Protein AF-A0A6J1WNK6-F1 (afdb_monomer_lite)

Radius of gyration: 21.09 Å; chains: 1; bounding box: 61×39×57 Å

Foldseek 3Di:
DCVVPVDPDDDPVNVLVLLVQQQVCLVVDPVSGDPSCVVDDPVVNVLSQLVVLVVLCCPQADVDPVNLLLLLVVLLVVLVVVVVCLVVVDDDDDDDDDALSSQRSVCRVLVFQQDPPHDDNPDDDPPGSRGCVPQPNVVKDKDKDKDADDDPDPPDPQQRIKIWIDTRNHTDPSDPDSIHGPVRSCVSNVVSNPRDPVVVPDD

pLDDT: mean 91.1, std 10.47, range [50.94, 98.56]

Structure (mmCIF, N/CA/C/O backbone):
data_AF-A0A6J1WNK6-F1
#
_entry.id   AF-A0A6J1WNK6-F1
#
loop_
_atom_site.group_PDB
_atom_site.id
_atom_site.type_symbol
_atom_site.label_atom_id
_atom_site.label_alt_id
_atom_site.label_comp_id
_atom_site.label_asym_id
_atom_site.label_entity_id
_atom_site.label_seq_id
_atom_site.pdbx_PDB_ins_code
_atom_site.Cartn_x
_atom_site.Cartn_y
_atom_site.Cartn_z
_atom_site.occupancy
_atom_site.B_iso_or_equiv
_atom_site.auth_seq_id
_atom_site.auth_comp_id
_atom_site.auth_asym_id
_atom_site.auth_atom_id
_atom_site.pdbx_PDB_model_num
ATOM 1 N N . MET A 1 1 ? 15.378 2.237 -26.885 1.00 62.81 1 MET A N 1
ATOM 2 C CA . MET A 1 1 ? 16.417 3.112 -26.286 1.00 62.81 1 MET A CA 1
ATOM 3 C C . MET A 1 1 ? 17.601 3.437 -27.214 1.00 62.81 1 MET A C 1
ATOM 5 O O . MET A 1 1 ? 17.712 4.590 -27.607 1.00 62.81 1 MET A O 1
ATOM 9 N N . LYS A 1 2 ? 18.440 2.468 -27.632 1.00 59.31 2 LYS A N 1
ATOM 10 C CA . LYS A 1 2 ? 19.649 2.722 -28.463 1.00 59.31 2 LYS A CA 1
ATOM 11 C C . LYS A 1 2 ? 19.383 3.478 -29.774 1.00 59.31 2 LYS A C 1
ATOM 13 O O . LYS A 1 2 ? 20.097 4.413 -30.105 1.00 59.31 2 LYS A O 1
ATOM 18 N N . THR A 1 3 ? 18.306 3.129 -30.472 1.00 64.19 3 THR A N 1
ATOM 19 C CA . THR A 1 3 ? 17.887 3.781 -31.725 1.00 64.19 3 THR A CA 1
ATOM 20 C C . THR A 1 3 ? 17.369 5.211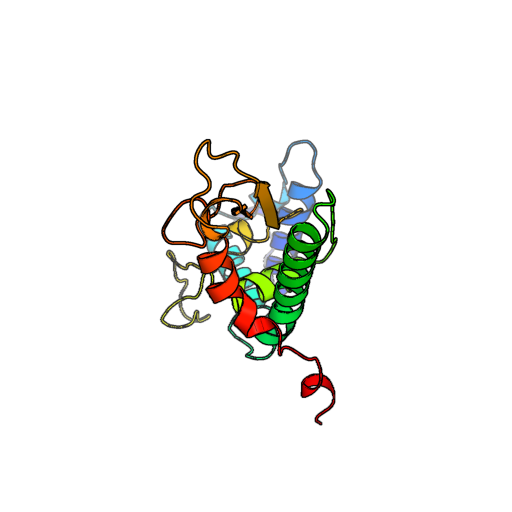 -31.551 1.00 64.19 3 THR A C 1
ATOM 22 O O . THR A 1 3 ? 17.278 5.937 -32.531 1.00 64.19 3 THR A O 1
ATOM 25 N N . ARG A 1 4 ? 17.010 5.623 -30.326 1.00 68.94 4 ARG A N 1
ATOM 26 C CA . ARG A 1 4 ? 16.447 6.954 -30.032 1.00 68.94 4 ARG A CA 1
ATOM 27 C C . ARG A 1 4 ? 17.472 7.938 -29.467 1.00 68.94 4 ARG A C 1
ATOM 29 O O . ARG A 1 4 ? 17.258 9.137 -29.579 1.00 68.94 4 ARG A O 1
ATOM 36 N N . THR A 1 5 ? 18.548 7.453 -28.846 1.00 69.38 5 THR A N 1
ATOM 37 C CA . THR A 1 5 ? 19.524 8.297 -28.133 1.00 69.38 5 THR A CA 1
ATOM 38 C C . THR A 1 5 ? 20.911 8.327 -28.768 1.00 69.38 5 THR A C 1
ATOM 40 O O . THR A 1 5 ? 21.753 9.083 -28.297 1.00 69.38 5 THR A O 1
ATOM 43 N N . ASN A 1 6 ? 21.180 7.502 -29.790 1.00 71.50 6 ASN A N 1
ATOM 44 C CA . ASN A 1 6 ? 22.521 7.278 -30.354 1.00 71.50 6 ASN A CA 1
ATOM 45 C C . ASN A 1 6 ? 23.589 6.876 -29.313 1.00 71.50 6 ASN A C 1
ATOM 47 O O . ASN A 1 6 ? 24.785 6.958 -29.582 1.00 71.50 6 ASN A O 1
ATOM 51 N N . LEU A 1 7 ? 23.175 6.406 -28.130 1.00 71.62 7 LEU A N 1
ATOM 52 C CA . LEU A 1 7 ? 24.085 5.889 -27.109 1.00 71.62 7 LEU A CA 1
ATOM 53 C C . LEU A 1 7 ? 24.482 4.454 -27.470 1.00 71.62 7 LEU A C 1
ATOM 55 O O . LEU A 1 7 ? 23.634 3.560 -27.545 1.00 71.62 7 LEU A O 1
ATOM 59 N N . THR A 1 8 ? 25.775 4.242 -27.702 1.00 70.38 8 THR A N 1
ATOM 60 C CA . THR A 1 8 ? 26.350 2.959 -28.131 1.00 70.38 8 THR A CA 1
ATOM 61 C C . THR A 1 8 ? 26.504 1.978 -26.968 1.00 70.38 8 THR A C 1
ATOM 63 O O . THR A 1 8 ? 26.229 0.784 -27.130 1.00 70.38 8 THR A O 1
ATOM 66 N N . GLU A 1 9 ? 26.809 2.488 -25.773 1.00 75.44 9 GLU A N 1
ATOM 67 C CA . GLU A 1 9 ? 26.920 1.715 -24.537 1.00 75.44 9 GLU A CA 1
ATOM 68 C C . GLU A 1 9 ? 26.014 2.285 -23.440 1.00 75.44 9 GLU A C 1
ATOM 70 O O . GLU A 1 9 ? 26.081 3.458 -23.084 1.00 75.44 9 GLU A O 1
ATOM 75 N N . LEU A 1 10 ? 25.139 1.433 -22.906 1.00 81.69 10 LEU A N 1
ATOM 76 C CA . LEU A 1 10 ? 24.254 1.739 -21.784 1.00 81.69 10 LEU A CA 1
ATOM 77 C C . LEU A 1 10 ? 24.373 0.595 -20.783 1.00 81.69 10 LEU A C 1
ATOM 79 O O . LEU A 1 10 ? 24.036 -0.545 -21.106 1.00 81.69 10 LEU A O 1
ATOM 83 N N . SER A 1 11 ? 24.841 0.900 -19.574 1.00 89.44 11 SER A N 1
ATOM 84 C CA . SER A 1 11 ? 24.819 -0.066 -18.476 1.00 89.44 11 SER A CA 1
ATOM 85 C C . SER A 1 11 ? 23.395 -0.243 -17.937 1.00 89.44 11 SER A C 1
ATOM 87 O O . SER A 1 11 ? 22.542 0.635 -18.095 1.00 89.44 11 SER A O 1
ATOM 89 N N . ILE A 1 12 ? 23.141 -1.350 -17.232 1.00 88.88 12 ILE A N 1
ATOM 90 C CA . ILE A 1 12 ? 21.859 -1.587 -16.542 1.00 88.88 12 ILE A CA 1
ATOM 91 C C . ILE A 1 12 ? 21.541 -0.435 -15.577 1.00 88.88 12 ILE A C 1
ATOM 93 O O . ILE A 1 12 ? 20.407 0.040 -15.537 1.00 88.88 12 ILE A O 1
ATOM 97 N N . ASN A 1 13 ? 22.549 0.082 -14.870 1.00 90.56 13 ASN A N 1
ATOM 98 C CA . ASN A 1 13 ? 22.382 1.222 -13.969 1.00 90.56 13 ASN A CA 1
ATOM 99 C C . ASN A 1 13 ? 21.908 2.472 -14.717 1.00 90.56 13 ASN A C 1
ATOM 101 O O . ASN A 1 13 ? 21.023 3.165 -14.231 1.00 90.56 13 ASN A O 1
ATOM 105 N N . ASN A 1 14 ? 22.421 2.739 -15.924 1.00 91.31 14 ASN A N 1
ATOM 106 C CA . ASN A 1 14 ? 21.935 3.867 -16.723 1.00 91.31 14 ASN A CA 1
ATOM 107 C C . ASN A 1 14 ? 20.468 3.690 -17.132 1.00 91.31 14 ASN A C 1
ATOM 109 O O . ASN A 1 14 ? 19.710 4.657 -17.100 1.00 91.31 14 ASN A O 1
ATOM 113 N N . ILE A 1 15 ? 20.061 2.469 -17.493 1.00 92.19 15 ILE A N 1
ATOM 114 C CA . ILE A 1 15 ? 18.670 2.161 -17.854 1.00 92.19 15 ILE A CA 1
ATOM 115 C C . ILE A 1 15 ? 17.744 2.401 -16.655 1.00 92.19 15 ILE A C 1
ATOM 117 O O . ILE A 1 15 ? 16.726 3.077 -16.801 1.00 92.19 15 ILE A O 1
ATOM 121 N N . ILE A 1 16 ? 18.121 1.914 -15.468 1.00 93.25 16 ILE A N 1
ATOM 122 C CA . ILE A 1 16 ? 17.360 2.127 -14.229 1.00 93.25 16 ILE A CA 1
ATOM 123 C C . ILE A 1 16 ? 17.287 3.619 -13.889 1.00 93.25 16 ILE A C 1
ATOM 125 O O . ILE A 1 16 ? 16.203 4.113 -13.596 1.00 93.25 16 ILE A O 1
ATOM 129 N N . SER A 1 17 ? 18.392 4.361 -13.997 1.00 94.19 17 SER A N 1
ATOM 130 C CA . SER A 1 17 ? 18.393 5.807 -13.747 1.00 94.19 17 SER A CA 1
ATOM 131 C C . SER A 1 17 ? 17.490 6.571 -14.716 1.00 94.19 17 SER A C 1
ATOM 133 O O . SER A 1 17 ? 16.799 7.497 -14.308 1.00 94.19 17 SER A O 1
ATOM 135 N N . LEU A 1 18 ? 17.447 6.183 -15.994 1.00 94.38 18 LEU A N 1
ATOM 136 C CA . LEU A 1 18 ? 16.567 6.811 -16.987 1.00 94.38 18 LEU A CA 1
ATOM 137 C C . LEU A 1 18 ? 15.092 6.458 -16.755 1.00 94.38 18 LEU A C 1
ATOM 139 O O . LEU A 1 18 ? 14.217 7.298 -16.968 1.00 94.38 18 LEU A O 1
ATOM 143 N N . TYR A 1 19 ? 14.812 5.253 -16.257 1.00 95.44 19 TYR A N 1
ATOM 144 C CA . TYR A 1 19 ? 13.478 4.873 -15.796 1.00 95.44 19 TYR A CA 1
ATOM 145 C C . TYR A 1 19 ? 13.056 5.682 -14.563 1.00 95.44 19 TYR A C 1
ATOM 147 O O . TYR A 1 19 ? 11.937 6.196 -14.504 1.00 95.44 19 TYR A O 1
ATOM 155 N N . ASP A 1 20 ? 13.974 5.876 -13.616 1.00 95.31 20 ASP A N 1
ATOM 156 C CA . ASP A 1 20 ? 13.739 6.693 -12.432 1.00 95.31 20 ASP A CA 1
ATOM 157 C C . ASP A 1 20 ? 13.515 8.173 -12.823 1.00 95.31 20 ASP A C 1
ATOM 159 O O . ASP A 1 20 ? 12.551 8.788 -12.367 1.00 95.31 20 ASP A O 1
ATOM 163 N N . LEU A 1 21 ? 14.293 8.729 -13.760 1.00 95.31 21 LEU A N 1
ATOM 164 C CA . LEU A 1 21 ? 14.044 10.062 -14.334 1.00 95.31 21 LEU A CA 1
ATOM 165 C C . LEU A 1 21 ? 12.666 10.161 -15.002 1.00 95.31 21 LEU A C 1
ATOM 167 O O . LEU A 1 21 ? 11.965 11.155 -14.818 1.00 95.31 21 LEU A O 1
ATOM 171 N N . CYS A 1 22 ? 12.246 9.130 -15.742 1.00 95.50 22 CYS A N 1
ATOM 172 C CA . CYS A 1 22 ? 10.903 9.056 -16.318 1.00 95.50 22 CYS A CA 1
ATOM 173 C C . CYS A 1 22 ? 9.819 9.196 -15.242 1.00 95.50 22 CYS A C 1
ATOM 175 O O . CYS A 1 22 ? 9.003 10.117 -15.332 1.00 95.50 22 CYS A O 1
ATOM 177 N N . ARG A 1 23 ? 9.827 8.341 -14.210 1.00 94.44 23 ARG A N 1
ATOM 178 C CA . ARG A 1 23 ? 8.777 8.335 -13.176 1.00 94.44 23 ARG A CA 1
ATOM 179 C C . ARG A 1 23 ? 8.799 9.584 -12.290 1.00 94.44 23 ARG A C 1
ATOM 181 O O . ARG A 1 23 ? 7.736 10.136 -12.023 1.00 94.44 23 ARG A O 1
ATOM 188 N N . PHE A 1 24 ? 9.977 10.058 -11.875 1.00 94.94 24 PHE A N 1
ATOM 189 C CA . PHE A 1 24 ? 10.089 11.218 -10.987 1.00 94.94 24 PHE A CA 1
ATOM 190 C C . PHE A 1 24 ? 9.705 12.506 -11.709 1.00 94.94 24 PHE A C 1
ATOM 192 O O . PHE A 1 24 ? 8.898 13.274 -11.194 1.00 94.94 24 PHE A O 1
ATOM 199 N N . TYR A 1 25 ? 10.202 12.714 -12.933 1.00 95.44 25 TYR A N 1
ATOM 200 C CA . TYR A 1 25 ? 9.818 13.889 -13.716 1.00 95.44 25 TYR A CA 1
ATOM 201 C C . TYR A 1 25 ? 8.319 13.880 -14.019 1.00 95.44 25 TYR A C 1
ATOM 203 O O . TYR A 1 25 ? 7.668 14.916 -13.939 1.00 95.44 25 TYR A O 1
ATOM 211 N N . ARG A 1 26 ? 7.749 12.707 -14.329 1.00 94.00 26 ARG A N 1
ATOM 212 C CA . ARG A 1 26 ? 6.311 12.577 -14.573 1.00 94.00 26 ARG A CA 1
ATOM 213 C C . ARG A 1 26 ? 5.484 12.945 -13.340 1.00 94.00 26 ARG A C 1
ATOM 215 O O . ARG A 1 26 ? 4.477 13.613 -13.511 1.00 94.00 26 ARG A O 1
ATOM 222 N N . GLY A 1 27 ? 5.901 12.512 -12.149 1.00 90.31 27 GLY A N 1
ATOM 223 C CA . GLY A 1 27 ? 5.209 12.822 -10.892 1.00 90.31 27 GLY A CA 1
ATOM 224 C C . GLY A 1 27 ? 5.337 14.283 -10.453 1.00 90.31 27 GLY A C 1
ATOM 225 O O . GLY A 1 27 ? 4.489 14.769 -9.718 1.00 90.31 27 GLY A O 1
ATOM 226 N N . TYR A 1 28 ? 6.378 14.981 -10.910 1.00 89.31 28 TYR A N 1
ATOM 227 C CA . TYR A 1 28 ? 6.582 16.407 -10.648 1.00 89.31 28 TYR A CA 1
ATOM 228 C C . TYR A 1 28 ? 5.925 17.322 -11.699 1.00 89.31 28 TYR A C 1
ATOM 230 O O . TYR A 1 28 ? 5.518 18.436 -11.383 1.00 89.31 28 TYR A O 1
ATOM 238 N N . SER A 1 29 ? 5.837 16.887 -12.960 1.00 92.44 29 SER A N 1
ATOM 239 C CA . SER A 1 29 ? 5.340 17.721 -14.059 1.00 92.44 29 SER A CA 1
ATOM 240 C C . SER A 1 29 ? 3.840 17.993 -13.951 1.00 92.44 29 SER A C 1
ATOM 242 O O . SER A 1 29 ? 3.044 17.059 -13.920 1.00 92.44 29 SER A O 1
ATOM 244 N N . GLU A 1 30 ? 3.442 19.262 -14.079 1.00 91.25 30 GLU A N 1
ATOM 245 C CA . GLU A 1 30 ? 2.031 19.682 -14.169 1.00 91.25 30 GLU A CA 1
ATOM 246 C C . GLU A 1 30 ? 1.259 18.961 -15.286 1.00 91.25 30 GLU A C 1
ATOM 248 O O . GLU A 1 30 ? 0.069 18.682 -15.172 1.00 91.25 30 GLU A O 1
ATOM 253 N N . SER A 1 31 ? 1.948 18.620 -16.379 1.00 92.88 31 SER A N 1
ATOM 254 C CA . SER A 1 31 ? 1.348 17.932 -17.526 1.00 92.88 31 SER A CA 1
ATOM 255 C C . SER A 1 31 ? 1.206 16.418 -17.338 1.00 92.88 31 SER A C 1
ATOM 257 O O . SER A 1 31 ? 0.666 15.745 -18.219 1.00 92.88 31 SER A O 1
ATOM 259 N N . ASN A 1 32 ? 1.734 15.856 -16.241 1.00 89.38 32 ASN A N 1
ATOM 260 C CA . ASN A 1 32 ? 1.870 14.415 -16.014 1.00 89.38 32 ASN A CA 1
ATOM 261 C C . ASN A 1 32 ? 2.582 13.676 -17.165 1.00 89.38 32 ASN A C 1
ATOM 263 O O . ASN A 1 32 ? 2.327 12.490 -17.419 1.00 89.38 32 ASN A O 1
ATOM 267 N N . ARG A 1 33 ? 3.478 14.370 -17.880 1.00 91.44 33 ARG A N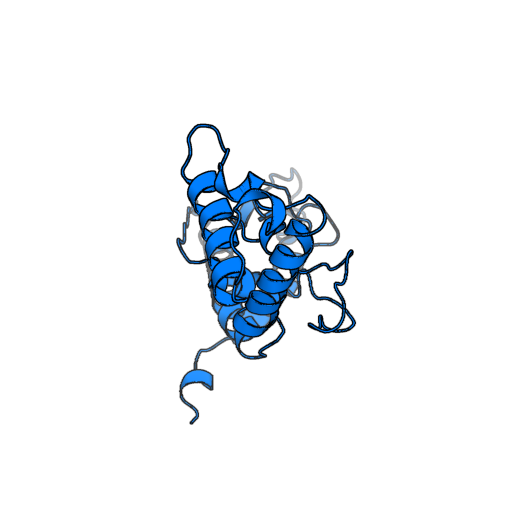 1
ATOM 268 C CA . ARG A 1 33 ? 4.301 13.831 -18.972 1.00 91.44 33 ARG A CA 1
ATOM 269 C C . ARG A 1 33 ? 5.778 13.957 -18.630 1.00 91.44 33 ARG A C 1
ATOM 271 O O . ARG A 1 33 ? 6.197 14.858 -17.913 1.00 91.44 33 ARG A O 1
ATOM 278 N N . SER A 1 34 ? 6.579 13.051 -19.180 1.00 94.00 34 SER A N 1
ATOM 279 C CA . SER A 1 34 ? 8.033 13.101 -19.060 1.00 94.00 34 SER A CA 1
ATOM 280 C C . SER A 1 34 ? 8.684 12.717 -20.388 1.00 94.00 34 SER A C 1
ATOM 282 O O . SER A 1 34 ? 8.370 11.647 -20.922 1.00 94.00 34 SER A O 1
ATOM 284 N N . PRO A 1 35 ? 9.596 13.546 -20.932 1.00 91.69 35 PRO A N 1
ATOM 285 C CA . PRO A 1 35 ? 10.311 13.224 -22.167 1.00 91.69 35 PRO A CA 1
ATOM 286 C C . PRO A 1 35 ? 11.189 11.978 -22.002 1.00 91.69 35 PRO A C 1
ATOM 288 O O . PRO A 1 35 ? 11.371 11.216 -22.947 1.00 91.69 35 PRO A O 1
ATOM 291 N N . TRP A 1 36 ? 11.659 11.706 -20.783 1.00 92.94 36 TRP A N 1
ATOM 292 C CA . TRP A 1 36 ? 12.448 10.517 -20.466 1.00 92.94 36 TRP A CA 1
ATOM 293 C C . TRP A 1 36 ? 11.645 9.224 -20.623 1.00 92.94 36 TRP A C 1
ATOM 295 O O . TRP A 1 36 ? 12.207 8.192 -20.980 1.00 92.94 36 TRP A O 1
ATOM 305 N N . CYS A 1 37 ? 10.321 9.269 -20.435 1.00 93.56 37 CYS A N 1
ATOM 306 C CA . CYS A 1 37 ? 9.472 8.102 -20.669 1.00 93.56 37 CYS A CA 1
ATOM 307 C C . CYS A 1 37 ? 9.397 7.719 -22.152 1.00 93.56 37 CYS A C 1
ATOM 309 O O . CYS A 1 37 ? 9.216 6.546 -22.463 1.00 93.56 37 CYS A O 1
ATOM 311 N N . ALA A 1 38 ? 9.613 8.667 -23.074 1.00 91.69 38 ALA A N 1
ATOM 312 C CA . ALA A 1 38 ? 9.657 8.385 -24.508 1.00 91.69 38 ALA A CA 1
ATOM 313 C C . ALA A 1 38 ? 10.882 7.547 -24.920 1.00 91.69 38 ALA A C 1
ATOM 315 O O . ALA A 1 38 ? 10.984 7.128 -26.070 1.00 91.69 38 ALA A O 1
ATOM 316 N N . LEU A 1 39 ? 11.823 7.269 -24.015 1.00 91.62 39 LEU A N 1
ATOM 317 C CA . LEU A 1 39 ? 12.951 6.376 -24.290 1.00 91.62 39 LEU A CA 1
ATOM 318 C C . LEU A 1 39 ? 12.573 4.890 -24.240 1.00 91.62 39 LEU A C 1
ATOM 320 O O . LEU A 1 39 ? 13.296 4.071 -24.822 1.00 91.62 39 LEU A O 1
ATOM 324 N N . PHE A 1 40 ? 11.445 4.576 -23.597 1.00 92.69 40 PHE A N 1
ATOM 325 C CA . PHE A 1 40 ? 10.948 3.227 -23.359 1.00 92.69 40 PHE A CA 1
ATOM 326 C C . PHE A 1 40 ? 9.721 2.921 -24.222 1.00 92.69 40 PHE A C 1
ATOM 328 O O . PHE A 1 40 ? 8.923 3.795 -24.564 1.00 92.69 40 PHE A O 1
ATOM 335 N N . THR A 1 41 ? 9.581 1.656 -24.587 1.00 93.25 41 THR A N 1
ATOM 336 C CA . THR A 1 41 ? 8.399 1.091 -25.238 1.00 93.25 41 THR A CA 1
ATOM 337 C C . THR A 1 41 ? 7.378 0.616 -24.203 1.00 93.25 41 THR A C 1
ATOM 339 O O . THR A 1 41 ? 7.693 0.423 -23.026 1.00 93.25 41 THR A O 1
ATOM 342 N N . ASN A 1 42 ? 6.149 0.366 -24.658 1.00 91.88 42 ASN A N 1
ATOM 343 C CA . ASN A 1 42 ? 5.088 -0.189 -23.814 1.00 91.88 42 ASN A CA 1
ATOM 344 C C . ASN A 1 42 ? 5.405 -1.602 -23.293 1.00 91.88 42 ASN A C 1
ATOM 346 O O . ASN A 1 42 ? 4.810 -2.016 -22.303 1.00 91.88 42 ASN A O 1
ATOM 350 N N . ASP A 1 43 ? 6.345 -2.319 -23.916 1.00 92.31 43 ASP A N 1
ATOM 351 C CA . ASP A 1 43 ? 6.783 -3.645 -23.469 1.00 92.31 43 ASP A CA 1
ATOM 352 C C . ASP A 1 43 ? 7.958 -3.581 -22.480 1.00 92.31 43 ASP A C 1
ATOM 354 O O . ASP A 1 43 ? 8.066 -4.432 -21.594 1.00 92.31 43 ASP A O 1
ATOM 358 N N . GLU A 1 44 ? 8.809 -2.553 -22.578 1.00 92.69 44 GLU A N 1
ATOM 359 C CA . GLU A 1 44 ? 9.933 -2.325 -21.660 1.00 92.69 44 GLU A CA 1
ATOM 360 C C . GLU A 1 44 ? 9.465 -1.800 -20.293 1.00 92.69 44 GLU A C 1
ATOM 362 O O . GLU A 1 44 ? 9.982 -2.226 -19.259 1.00 92.69 44 GLU A O 1
ATOM 367 N N . LEU A 1 45 ? 8.464 -0.912 -20.257 1.00 94.00 45 LEU A N 1
ATOM 368 C CA . LEU A 1 45 ? 7.989 -0.311 -19.002 1.00 94.00 45 LEU A CA 1
ATOM 369 C C . LEU A 1 45 ? 7.482 -1.353 -17.982 1.00 94.00 45 LEU A C 1
ATOM 371 O O . LEU A 1 45 ? 7.932 -1.306 -16.838 1.00 94.00 45 LEU A O 1
ATOM 375 N N . PRO A 1 46 ? 6.640 -2.341 -18.344 1.00 95.06 46 PRO A N 1
ATOM 376 C CA . PRO A 1 46 ? 6.206 -3.372 -17.402 1.00 95.06 46 PRO A CA 1
ATOM 377 C C . PRO A 1 46 ? 7.327 -4.311 -16.930 1.00 95.06 46 PRO A C 1
ATOM 379 O O . PRO A 1 46 ? 7.182 -4.967 -15.901 1.00 95.06 46 PRO A O 1
ATOM 382 N N . LEU A 1 47 ? 8.435 -4.431 -17.675 1.00 94.44 47 LEU A N 1
ATOM 383 C CA . LEU A 1 47 ? 9.612 -5.180 -17.216 1.00 94.44 47 LEU A CA 1
ATOM 384 C C . LEU A 1 47 ? 10.352 -4.406 -16.119 1.00 94.44 47 LEU A C 1
ATOM 386 O O . LEU A 1 47 ? 10.737 -4.986 -15.106 1.00 94.44 47 LEU A O 1
ATOM 390 N N . LEU A 1 48 ? 10.504 -3.093 -16.299 1.00 95.56 48 LEU A N 1
ATOM 391 C CA . LEU A 1 48 ? 11.116 -2.201 -15.312 1.00 95.56 48 LEU A CA 1
ATOM 392 C C . LEU A 1 48 ? 10.241 -2.063 -14.058 1.00 95.56 48 LEU A C 1
ATOM 394 O O . LEU A 1 48 ? 10.758 -2.097 -12.943 1.00 95.56 48 LEU A O 1
ATOM 398 N N . GLU A 1 49 ? 8.919 -1.994 -14.232 1.00 96.50 49 GLU A N 1
ATOM 399 C CA . GLU A 1 49 ? 7.939 -2.102 -13.147 1.00 96.50 49 GLU A CA 1
ATOM 400 C C . GLU A 1 49 ? 8.133 -3.410 -12.372 1.00 96.50 49 GLU A C 1
ATOM 402 O O . GLU A 1 49 ? 8.333 -3.371 -11.162 1.00 96.50 49 GLU A O 1
ATOM 407 N N . TYR A 1 50 ? 8.174 -4.557 -13.063 1.00 97.62 50 TYR A N 1
ATOM 408 C CA . TYR A 1 50 ? 8.374 -5.853 -12.413 1.00 97.62 50 TYR A CA 1
ATOM 409 C C . TYR A 1 50 ? 9.692 -5.923 -11.633 1.00 97.62 50 TYR A C 1
ATOM 411 O O . TYR A 1 50 ? 9.737 -6.467 -10.532 1.00 97.62 50 TYR A O 1
ATOM 419 N N . SER A 1 51 ? 10.764 -5.328 -12.162 1.00 96.06 51 SER A N 1
ATOM 420 C CA . SER A 1 51 ? 12.036 -5.238 -11.445 1.00 96.06 51 SER A CA 1
ATOM 421 C C . SER A 1 51 ? 11.915 -4.449 -10.137 1.00 96.06 51 SER A C 1
ATOM 423 O O . SER A 1 51 ? 12.532 -4.842 -9.145 1.00 96.06 51 SER A O 1
ATOM 425 N N . LYS A 1 52 ? 11.147 -3.351 -10.110 1.00 96.38 52 LYS A N 1
ATOM 426 C CA . LYS A 1 52 ? 10.893 -2.589 -8.876 1.00 96.38 52 LYS A CA 1
ATOM 427 C C . LYS A 1 52 ? 9.950 -3.346 -7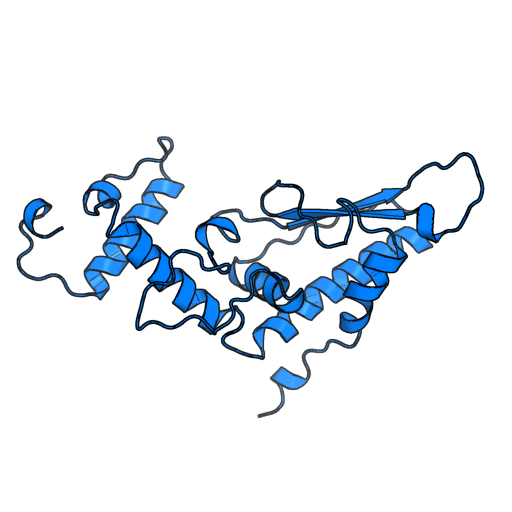.938 1.00 96.38 52 LYS A C 1
ATOM 429 O O . LYS A 1 52 ? 10.206 -3.370 -6.740 1.00 96.38 52 LYS A O 1
ATOM 434 N N . ASP A 1 53 ? 8.942 -4.041 -8.460 1.00 97.81 53 ASP A N 1
ATOM 435 C CA . ASP A 1 53 ? 8.067 -4.889 -7.644 1.00 97.81 53 ASP A CA 1
ATOM 436 C C . ASP A 1 53 ? 8.851 -5.966 -6.907 1.00 97.81 53 ASP A C 1
ATOM 438 O O . ASP A 1 53 ? 8.649 -6.147 -5.712 1.00 97.81 53 ASP A O 1
ATOM 442 N N . LEU A 1 54 ? 9.785 -6.641 -7.584 1.00 97.94 54 LEU A N 1
ATOM 443 C CA . LEU A 1 54 ? 10.665 -7.619 -6.946 1.00 97.94 54 LEU A CA 1
ATOM 444 C C . LEU A 1 54 ? 11.531 -6.972 -5.865 1.00 97.94 54 LEU A C 1
ATOM 446 O O . LEU A 1 54 ? 11.630 -7.510 -4.764 1.00 97.94 54 LEU A O 1
ATOM 450 N N . GLN A 1 55 ? 12.128 -5.809 -6.145 1.00 97.19 55 GLN A N 1
ATOM 451 C CA . GLN A 1 55 ? 12.917 -5.080 -5.151 1.00 97.19 55 GLN A CA 1
ATOM 452 C C . GLN A 1 55 ? 12.098 -4.816 -3.878 1.00 97.19 55 GLN A C 1
ATOM 454 O O . GLN A 1 55 ? 12.570 -5.108 -2.782 1.00 97.19 55 GLN A O 1
ATOM 459 N N . HIS A 1 56 ? 10.871 -4.314 -4.015 1.00 98.12 56 HIS A N 1
ATOM 460 C CA . HIS A 1 56 ? 9.987 -4.019 -2.886 1.00 98.12 56 HIS A CA 1
ATOM 461 C C . HIS A 1 56 ? 9.450 -5.285 -2.209 1.00 98.12 56 HIS A C 1
ATOM 463 O O . HIS A 1 56 ? 9.455 -5.374 -0.985 1.00 98.12 56 HIS A O 1
ATOM 469 N N . TYR A 1 57 ? 9.080 -6.310 -2.979 1.00 98.12 57 TYR A N 1
ATOM 470 C CA . TYR A 1 57 ? 8.628 -7.600 -2.458 1.00 98.12 57 TYR A CA 1
A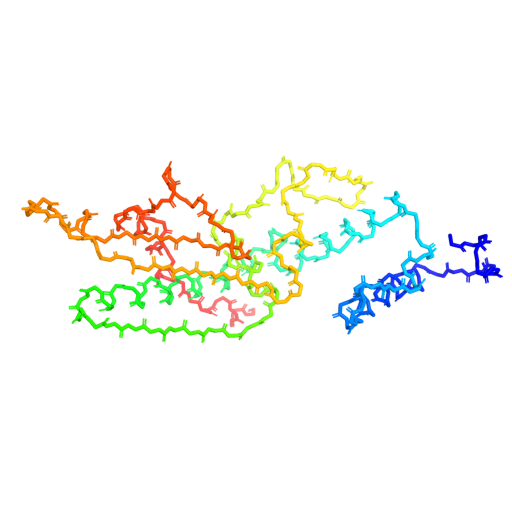TOM 471 C C . TYR A 1 57 ? 9.672 -8.218 -1.525 1.00 98.12 57 TYR A C 1
ATOM 473 O O . TYR A 1 57 ? 9.339 -8.684 -0.435 1.00 98.12 57 TYR A O 1
ATOM 481 N N . TYR A 1 58 ? 10.944 -8.199 -1.933 1.00 98.00 58 TYR A N 1
ATOM 482 C CA . TYR A 1 58 ? 12.028 -8.774 -1.142 1.00 98.00 58 TYR A CA 1
ATOM 483 C C . TYR A 1 58 ? 12.528 -7.869 -0.019 1.00 98.00 58 TYR A C 1
ATOM 485 O O . TYR A 1 58 ? 12.956 -8.379 1.015 1.00 98.00 58 TYR A O 1
ATOM 493 N N . ARG A 1 59 ? 12.462 -6.548 -0.198 1.00 97.44 59 ARG A N 1
ATOM 494 C CA . ARG A 1 59 ? 12.941 -5.588 0.800 1.00 97.44 59 ARG A CA 1
ATOM 495 C C . ARG A 1 59 ? 11.909 -5.294 1.886 1.00 97.44 59 ARG A C 1
ATOM 497 O O . ARG A 1 59 ? 12.261 -5.346 3.056 1.00 97.44 59 ARG A O 1
ATOM 504 N N . ASN A 1 60 ? 10.663 -5.025 1.507 1.00 97.69 60 ASN A N 1
ATOM 505 C CA . ASN A 1 60 ? 9.614 -4.487 2.383 1.00 97.69 60 ASN A CA 1
ATOM 506 C C . ASN A 1 60 ? 8.389 -5.410 2.500 1.00 97.69 60 ASN A C 1
ATOM 508 O O . ASN A 1 60 ? 7.558 -5.214 3.381 1.00 97.69 60 ASN A O 1
ATOM 512 N N . GLY A 1 61 ? 8.264 -6.396 1.609 1.00 97.56 61 GLY A N 1
ATOM 513 C CA . GLY A 1 61 ? 7.145 -7.331 1.572 1.00 97.56 61 GLY A CA 1
ATOM 514 C C . GLY A 1 61 ? 7.493 -8.731 2.080 1.00 97.56 61 GLY A C 1
ATOM 515 O O . GLY A 1 61 ? 8.331 -8.926 2.963 1.00 97.56 61 GLY A O 1
ATOM 516 N N . TYR A 1 62 ? 6.873 -9.732 1.459 1.00 97.75 62 TYR A N 1
ATOM 517 C CA . TYR A 1 62 ? 6.949 -11.148 1.836 1.00 97.75 62 TYR A CA 1
ATOM 518 C C . TYR A 1 62 ? 8.303 -11.840 1.642 1.00 97.75 62 TYR A C 1
ATOM 520 O O . TYR A 1 62 ? 8.449 -13.002 2.030 1.00 97.75 62 TYR A O 1
ATOM 528 N N . GLY A 1 63 ? 9.293 -11.200 1.018 1.00 96.56 63 GLY A N 1
ATOM 529 C CA . GLY A 1 63 ? 10.613 -11.812 0.871 1.00 96.56 63 GLY A CA 1
ATOM 530 C C . GLY A 1 63 ? 11.452 -11.802 2.149 1.00 96.56 63 GLY A C 1
ATOM 531 O O . GLY A 1 63 ? 12.415 -12.561 2.220 1.00 96.56 63 GLY A O 1
ATOM 532 N N . ASN A 1 64 ? 11.062 -11.031 3.171 1.00 94.94 64 ASN A N 1
ATOM 533 C CA . ASN A 1 64 ? 11.661 -11.093 4.502 1.00 94.94 64 ASN A CA 1
ATOM 534 C C . ASN A 1 64 ? 10.573 -11.221 5.581 1.00 94.94 64 ASN A C 1
ATOM 536 O O . ASN A 1 64 ? 9.653 -10.412 5.659 1.00 94.94 64 ASN A O 1
ATOM 540 N N . ALA A 1 65 ? 10.698 -12.235 6.442 1.00 94.38 65 ALA A N 1
ATOM 541 C CA . ALA A 1 65 ? 9.734 -12.526 7.502 1.00 94.38 65 ALA A CA 1
ATOM 542 C C . ALA A 1 65 ? 9.672 -11.452 8.606 1.00 94.38 65 ALA A C 1
ATOM 544 O O . ALA A 1 65 ? 8.738 -11.462 9.405 1.00 94.38 65 ALA A O 1
ATOM 545 N N . ILE A 1 66 ? 10.640 -10.529 8.663 1.00 95.44 66 ILE A N 1
ATOM 546 C CA . ILE A 1 66 ? 10.607 -9.391 9.591 1.00 95.44 66 ILE A CA 1
ATOM 547 C C . ILE A 1 66 ? 9.561 -8.341 9.193 1.00 95.44 66 ILE A C 1
ATOM 549 O O . ILE A 1 66 ? 8.999 -7.675 10.056 1.00 95.44 66 ILE A O 1
ATOM 553 N N . ASN A 1 67 ? 9.269 -8.216 7.897 1.00 96.75 67 ASN A N 1
ATOM 554 C CA . ASN A 1 67 ? 8.445 -7.136 7.366 1.00 96.75 67 ASN A CA 1
ATOM 555 C C . ASN A 1 67 ? 6.987 -7.198 7.844 1.00 96.75 67 ASN A C 1
ATOM 557 O O . ASN A 1 67 ? 6.505 -6.178 8.337 1.00 96.75 67 ASN A O 1
ATOM 561 N N . PRO A 1 68 ? 6.292 -8.357 7.798 1.00 96.44 68 PRO A N 1
ATOM 562 C CA . PRO A 1 68 ? 4.979 -8.478 8.421 1.00 96.44 68 PRO A CA 1
ATOM 563 C C . PRO A 1 68 ? 5.000 -8.061 9.895 1.00 96.44 68 PRO A C 1
ATOM 565 O O . PRO A 1 68 ? 4.203 -7.217 10.277 1.00 96.44 68 PRO A O 1
ATOM 568 N N . LYS A 1 69 ? 5.972 -8.533 10.691 1.00 96.12 69 LYS A N 1
ATOM 569 C CA . LYS A 1 69 ? 6.063 -8.216 12.131 1.00 96.12 69 LYS A CA 1
ATOM 570 C C . LYS A 1 69 ? 6.142 -6.714 12.415 1.00 96.12 69 LYS A C 1
ATOM 572 O O . LYS A 1 69 ? 5.562 -6.233 13.382 1.00 96.12 69 LYS A O 1
ATOM 577 N N . LEU A 1 70 ? 6.848 -5.961 11.569 1.00 96.50 70 LEU A N 1
ATOM 578 C CA . LEU A 1 70 ? 6.907 -4.501 11.673 1.00 96.50 70 LEU A CA 1
ATOM 579 C C . LEU A 1 70 ? 5.555 -3.850 11.336 1.00 96.50 70 LEU A C 1
ATOM 581 O O . LEU A 1 70 ? 5.141 -2.911 12.013 1.00 96.50 70 LEU A O 1
ATOM 585 N N . GLY A 1 71 ? 4.841 -4.369 10.332 1.00 97.44 71 GLY A N 1
ATOM 586 C CA . GLY A 1 71 ? 3.500 -3.905 9.962 1.00 97.44 71 GLY A CA 1
ATOM 587 C C . GLY A 1 71 ? 2.428 -4.186 11.022 1.00 97.44 71 GLY A C 1
ATOM 588 O O . GLY A 1 71 ? 1.509 -3.383 11.191 1.00 97.44 71 GLY A O 1
ATOM 589 N N . GLU A 1 72 ? 2.559 -5.276 11.784 1.00 97.69 72 GLU A N 1
ATOM 590 C CA . GLU A 1 72 ? 1.617 -5.648 12.852 1.00 97.69 72 GLU A CA 1
ATOM 591 C C . GLU A 1 72 ? 1.490 -4.563 13.934 1.00 97.69 72 GLU A C 1
ATOM 593 O O . GLU A 1 72 ? 0.415 -4.384 14.503 1.00 97.69 72 GLU A O 1
ATOM 598 N N . LEU A 1 73 ? 2.546 -3.780 14.186 1.00 97.00 73 LEU A N 1
ATOM 599 C CA . LEU A 1 73 ? 2.527 -2.689 15.169 1.00 97.00 73 LEU A CA 1
ATOM 600 C C . LEU A 1 73 ? 1.557 -1.566 14.784 1.00 97.00 73 LEU A C 1
ATOM 602 O O . LEU A 1 73 ? 0.876 -1.018 15.649 1.00 97.00 73 LEU A O 1
ATOM 606 N N . VAL A 1 74 ? 1.447 -1.256 13.490 1.00 97.31 74 VAL A N 1
ATOM 607 C CA . VAL A 1 74 ? 0.482 -0.267 12.984 1.00 97.31 74 VAL A CA 1
ATOM 608 C C . VAL A 1 74 ? -0.944 -0.800 13.129 1.00 97.31 74 VAL A C 1
ATOM 610 O O . VAL A 1 74 ? -1.854 -0.071 13.511 1.00 97.31 74 VAL A O 1
ATOM 613 N N . LEU A 1 75 ? -1.147 -2.095 12.872 1.00 98.00 75 LEU A N 1
ATOM 614 C CA . LEU A 1 75 ? -2.455 -2.743 13.005 1.00 98.00 75 LEU A CA 1
ATOM 615 C C . LEU A 1 75 ? -2.894 -2.873 14.469 1.00 98.00 75 LEU A C 1
ATOM 617 O O . LEU A 1 75 ? -4.081 -2.738 14.772 1.00 98.00 75 LEU A O 1
ATOM 621 N N . LYS A 1 76 ? -1.938 -3.090 15.378 1.00 97.94 76 LYS A N 1
ATOM 622 C CA . LYS A 1 76 ? -2.142 -3.042 16.827 1.00 97.94 76 LYS A CA 1
ATOM 623 C C . LYS A 1 76 ? -2.647 -1.670 17.263 1.00 97.94 76 LYS A C 1
ATOM 625 O O . LYS A 1 76 ? -3.664 -1.604 17.952 1.00 97.94 76 LYS A O 1
ATOM 630 N N . ASP A 1 77 ? -1.981 -0.601 16.834 1.00 97.44 77 ASP A N 1
ATOM 631 C CA . ASP A 1 77 ? -2.393 0.768 17.149 1.00 97.44 77 ASP A CA 1
ATOM 632 C C . ASP A 1 77 ? -3.780 1.104 16.575 1.00 97.44 77 ASP A C 1
ATOM 634 O O . ASP A 1 77 ? -4.641 1.612 17.297 1.00 97.44 77 ASP A O 1
ATOM 638 N N . LEU A 1 78 ? -4.047 0.727 15.318 1.00 97.56 78 LEU A N 1
ATOM 639 C CA . LEU A 1 78 ? -5.360 0.888 14.685 1.00 97.56 78 LEU A CA 1
ATOM 640 C C . LEU A 1 78 ? -6.472 0.226 15.512 1.00 97.56 78 LEU A C 1
ATOM 642 O O . LEU A 1 78 ? -7.508 0.841 15.778 1.00 97.56 78 LEU A O 1
ATOM 646 N N . TYR A 1 79 ? -6.255 -1.020 15.941 1.00 97.50 79 TYR A N 1
ATOM 647 C CA . TYR A 1 79 ? -7.207 -1.727 16.792 1.00 97.50 79 TYR A CA 1
ATOM 648 C C . TYR A 1 79 ? -7.424 -0.995 18.120 1.00 97.50 79 TYR A C 1
ATOM 650 O O . TYR A 1 79 ? -8.567 -0.774 18.524 1.00 97.50 79 TYR A O 1
ATOM 658 N N . GLN A 1 80 ? -6.340 -0.624 18.808 1.00 96.81 80 GLN A N 1
ATOM 659 C CA . GLN A 1 80 ? -6.408 0.016 20.123 1.00 96.81 80 GLN A CA 1
ATOM 660 C C . GLN A 1 80 ? -7.118 1.369 20.048 1.00 96.81 80 GLN A C 1
ATOM 662 O O . GLN A 1 80 ? -7.983 1.646 20.879 1.00 96.81 80 GLN A O 1
ATOM 667 N N . SER A 1 81 ? -6.825 2.154 19.012 1.00 96.56 81 SER A N 1
ATOM 668 C CA . SER A 1 81 ? -7.468 3.435 18.725 1.00 96.56 81 SER A CA 1
ATOM 669 C C . SER A 1 81 ? -8.979 3.288 18.559 1.00 96.56 81 SER A C 1
ATOM 671 O O . SER A 1 81 ? -9.745 3.975 19.235 1.00 96.56 81 SER A O 1
ATOM 673 N N . PHE A 1 82 ? -9.435 2.348 17.726 1.00 96.25 82 PHE A N 1
ATOM 674 C CA . PHE A 1 82 ? -10.869 2.115 17.533 1.00 96.25 82 PHE A CA 1
ATOM 675 C C . PHE A 1 82 ? -11.550 1.545 18.772 1.00 96.25 82 PHE A C 1
ATOM 677 O O . PHE A 1 82 ? -12.648 1.981 19.118 1.00 96.25 82 PHE A O 1
ATOM 684 N N . ASN A 1 83 ? -10.908 0.605 19.464 1.00 95.00 83 ASN A N 1
ATOM 685 C CA . ASN A 1 83 ? -11.443 0.051 20.701 1.00 95.00 83 ASN A CA 1
ATOM 686 C C . ASN A 1 83 ? -11.605 1.144 21.772 1.00 95.00 83 ASN A C 1
ATOM 688 O O . ASN A 1 83 ? -12.633 1.190 22.443 1.00 95.00 83 ASN A O 1
ATOM 692 N N . ASN A 1 84 ? -10.644 2.065 21.885 1.00 95.12 84 ASN A N 1
ATOM 693 C CA . ASN A 1 84 ? -10.744 3.214 22.781 1.00 95.12 84 ASN A CA 1
ATOM 694 C C . ASN A 1 84 ? -11.914 4.138 22.396 1.00 95.12 84 ASN A C 1
ATOM 696 O O . ASN A 1 84 ? -12.745 4.443 23.245 1.00 95.12 84 ASN A O 1
ATOM 700 N N . THR A 1 85 ? -12.057 4.499 21.115 1.00 94.12 85 THR A N 1
ATOM 701 C CA . THR A 1 85 ? -13.202 5.288 20.613 1.00 94.12 85 THR A CA 1
ATOM 702 C C . THR A 1 85 ? -14.546 4.619 20.924 1.00 94.12 85 THR A C 1
ATOM 704 O O . THR A 1 85 ? -15.509 5.298 21.271 1.00 94.12 85 THR A O 1
ATOM 707 N N . ILE A 1 86 ? -14.642 3.289 20.842 1.00 92.56 86 ILE A N 1
ATOM 708 C CA . ILE A 1 86 ? -15.867 2.561 21.208 1.00 92.56 86 ILE A CA 1
ATOM 709 C C . ILE A 1 86 ? -16.147 2.651 22.711 1.00 92.56 86 ILE A C 1
ATOM 711 O O . ILE A 1 86 ? -17.305 2.822 23.095 1.00 92.56 86 ILE A O 1
ATOM 715 N N . GLN A 1 87 ? -15.113 2.544 23.549 1.00 92.31 87 GLN A N 1
ATOM 716 C CA . GLN A 1 87 ? -15.239 2.579 25.007 1.00 92.31 87 GLN A CA 1
ATOM 717 C C . GLN A 1 87 ? -15.582 3.976 25.538 1.00 92.31 87 GLN A C 1
ATOM 719 O O . GLN A 1 87 ? -16.443 4.090 26.407 1.00 92.31 87 GLN A O 1
ATOM 724 N N . THR A 1 88 ? -14.952 5.031 25.012 1.00 93.19 88 THR A N 1
ATOM 725 C CA . THR A 1 88 ? -15.200 6.412 25.463 1.00 93.19 88 THR A CA 1
ATOM 726 C C . THR A 1 88 ? -16.353 7.086 24.721 1.00 93.19 88 THR A C 1
ATOM 728 O O . THR A 1 88 ? -16.941 8.036 25.228 1.00 93.19 88 THR A O 1
ATOM 731 N N . ASN A 1 89 ? -16.722 6.573 23.539 1.00 86.94 89 ASN A N 1
ATOM 732 C CA . ASN A 1 89 ? -17.699 7.167 22.621 1.00 86.94 89 ASN A CA 1
ATOM 733 C C . ASN A 1 89 ? -17.300 8.584 22.138 1.00 86.94 89 ASN A C 1
ATOM 735 O O . ASN A 1 89 ? -18.149 9.345 21.664 1.00 86.94 89 ASN A O 1
ATOM 739 N N . ASP A 1 90 ? -16.003 8.906 22.187 1.00 90.19 90 ASP A N 1
ATOM 740 C CA . ASP A 1 90 ? -15.441 10.148 21.657 1.00 90.19 90 ASP A CA 1
ATOM 741 C C . ASP A 1 90 ? -15.131 10.032 20.168 1.00 90.19 90 ASP A C 1
ATOM 743 O O . ASP A 1 90 ? -14.630 9.015 19.689 1.00 90.19 90 ASP A O 1
ATOM 747 N N . ARG A 1 91 ? -15.383 11.106 19.416 1.00 84.31 91 ARG A N 1
ATOM 748 C CA . ARG A 1 91 ? -14.952 11.188 18.016 1.00 84.31 91 ARG A CA 1
ATOM 749 C C . ARG A 1 91 ? -13.467 11.525 17.965 1.00 84.31 91 ARG A C 1
ATOM 751 O O . ARG A 1 91 ? -13.044 12.517 18.551 1.00 84.31 91 ARG A O 1
ATOM 758 N N . SER A 1 92 ? -12.706 10.742 17.213 1.00 89.50 92 SER A N 1
ATOM 759 C CA . SER A 1 92 ? -11.276 10.946 16.998 1.00 89.50 92 SER A CA 1
ATOM 760 C C . SER A 1 92 ? -10.947 10.979 15.506 1.00 89.50 92 SER A C 1
ATOM 762 O O . SER A 1 92 ? -11.651 10.403 14.675 1.00 89.50 92 SER A O 1
ATOM 764 N N . PHE A 1 93 ? -9.866 11.678 15.171 1.00 94.75 93 PHE A N 1
ATOM 765 C CA . PHE A 1 93 ? -9.221 11.632 13.865 1.00 94.75 93 PHE A CA 1
ATOM 766 C C . PHE A 1 93 ? -7.725 11.451 14.102 1.00 94.75 93 PHE A C 1
ATOM 768 O O . PHE A 1 93 ? -7.125 12.217 14.856 1.00 94.75 93 PHE A O 1
ATOM 775 N N . ILE A 1 94 ? -7.145 10.424 13.487 1.00 96.31 94 ILE A N 1
ATOM 776 C CA . ILE A 1 94 ? -5.731 10.082 13.621 1.00 96.31 94 ILE A CA 1
ATOM 777 C C . ILE A 1 94 ? -5.152 9.996 12.214 1.00 96.31 94 ILE A C 1
ATOM 779 O O . ILE A 1 94 ? -5.707 9.312 11.355 1.00 96.31 94 ILE A O 1
ATOM 783 N N . ALA A 1 95 ? -4.048 10.701 11.987 1.00 96.69 95 ALA A N 1
ATOM 784 C CA . ALA A 1 95 ? -3.340 10.703 10.718 1.00 96.69 95 ALA A CA 1
ATOM 785 C C . ALA A 1 95 ? -1.864 10.381 10.946 1.00 96.69 95 ALA A C 1
ATOM 787 O O . ALA A 1 95 ? -1.195 11.024 11.755 1.00 96.69 95 ALA A O 1
ATOM 788 N N . TYR A 1 96 ? -1.368 9.406 10.190 1.00 96.44 96 TYR A N 1
ATOM 789 C CA . TYR A 1 96 ? 0.031 9.008 10.171 1.00 96.44 96 TYR A CA 1
ATOM 790 C C . TYR A 1 96 ? 0.623 9.302 8.798 1.00 96.44 96 TYR A C 1
ATOM 792 O O . TYR A 1 96 ? -0.004 9.036 7.774 1.00 96.44 96 TYR A O 1
ATOM 800 N N . PHE A 1 97 ? 1.850 9.811 8.783 1.00 97.12 97 PHE A N 1
ATOM 801 C CA . PHE A 1 97 ? 2.618 10.030 7.563 1.00 97.12 97 PHE A CA 1
ATOM 802 C C . PHE A 1 97 ? 3.853 9.143 7.611 1.00 97.12 97 PHE A C 1
ATOM 804 O O . PHE A 1 97 ? 4.583 9.131 8.602 1.00 97.12 97 PHE A O 1
ATOM 811 N N . SER A 1 98 ? 4.058 8.363 6.557 1.00 96.31 98 SER A N 1
ATOM 812 C CA . SER A 1 98 ? 5.163 7.416 6.472 1.00 96.31 98 SER A CA 1
ATOM 813 C C . SER A 1 98 ? 5.603 7.225 5.023 1.00 96.31 98 SER A C 1
ATOM 815 O O . SER A 1 98 ? 5.227 7.989 4.134 1.00 96.31 98 SER A O 1
ATOM 817 N N . HIS A 1 99 ? 6.421 6.205 4.803 1.00 97.25 99 HIS A N 1
ATOM 818 C CA . HIS A 1 99 ? 6.914 5.795 3.502 1.00 97.25 99 HIS A CA 1
ATOM 819 C C . HIS A 1 99 ? 6.121 4.597 2.969 1.00 97.25 99 HIS A C 1
ATOM 821 O O . HIS A 1 99 ? 5.516 3.833 3.726 1.00 97.25 99 HIS A O 1
ATOM 827 N N . ASP A 1 100 ? 6.191 4.413 1.653 1.00 97.50 100 ASP A N 1
ATOM 828 C CA . ASP A 1 100 ? 5.719 3.229 0.930 1.00 97.50 100 ASP A CA 1
ATOM 829 C C . ASP A 1 100 ? 6.139 1.915 1.604 1.00 97.50 100 ASP A C 1
ATOM 831 O O . ASP A 1 100 ? 5.329 1.002 1.739 1.00 97.50 100 ASP A O 1
ATOM 835 N N . SER A 1 101 ? 7.366 1.852 2.125 1.00 98.00 101 SER A N 1
ATOM 836 C CA . SER A 1 101 ? 7.890 0.679 2.822 1.00 98.00 101 SER A CA 1
ATOM 837 C C . SER A 1 101 ? 7.036 0.246 4.014 1.00 98.00 101 SER A C 1
ATOM 839 O O . SER A 1 101 ? 6.830 -0.950 4.198 1.00 98.00 101 SER A O 1
ATOM 841 N N . LEU A 1 102 ? 6.525 1.184 4.824 1.00 98.00 102 LEU A N 1
ATOM 842 C CA . LEU A 1 102 ? 5.687 0.829 5.975 1.00 98.00 102 LEU A CA 1
ATOM 843 C C . LEU A 1 102 ? 4.293 0.384 5.522 1.00 98.00 102 LEU A C 1
ATOM 845 O O . LEU A 1 102 ? 3.744 -0.564 6.075 1.00 98.00 102 LEU A O 1
ATOM 849 N N . ILE A 1 103 ? 3.743 1.022 4.487 1.00 98.31 103 ILE A N 1
ATOM 850 C CA . ILE A 1 103 ? 2.465 0.622 3.882 1.00 98.31 103 ILE A CA 1
ATOM 851 C C . ILE A 1 103 ? 2.563 -0.817 3.338 1.00 98.31 103 ILE A C 1
ATOM 853 O O . ILE A 1 103 ? 1.691 -1.645 3.596 1.00 98.31 103 ILE A O 1
ATOM 857 N N . GLU A 1 104 ? 3.663 -1.156 2.661 1.00 98.56 104 GLU A N 1
ATOM 858 C CA . GLU A 1 104 ? 3.951 -2.507 2.156 1.00 98.56 104 GLU A CA 1
ATOM 859 C C . GLU A 1 104 ? 4.074 -3.549 3.279 1.00 98.56 104 GLU A C 1
ATOM 861 O O . GLU A 1 104 ? 3.568 -4.670 3.147 1.00 98.56 104 GLU A O 1
ATOM 866 N N . MET A 1 105 ? 4.689 -3.182 4.406 1.00 98.38 105 MET A N 1
ATOM 867 C CA . MET A 1 105 ? 4.751 -4.025 5.604 1.00 98.38 105 MET A CA 1
ATOM 868 C C . MET A 1 105 ? 3.358 -4.254 6.206 1.00 98.38 105 MET A C 1
ATOM 870 O O . MET A 1 105 ? 3.039 -5.383 6.576 1.00 98.38 105 MET A O 1
ATOM 874 N N . VAL A 1 106 ? 2.500 -3.227 6.244 1.00 98.38 106 VAL A N 1
ATOM 875 C CA . VAL A 1 106 ? 1.101 -3.336 6.700 1.00 98.38 106 VAL A CA 1
ATOM 876 C C . VAL A 1 106 ? 0.289 -4.262 5.794 1.00 98.38 106 VAL A C 1
ATOM 878 O O . VAL A 1 106 ? -0.406 -5.148 6.295 1.00 98.38 106 VAL A O 1
ATOM 881 N N . TYR A 1 107 ? 0.406 -4.129 4.469 1.00 98.25 107 TYR A N 1
ATOM 882 C CA . TYR A 1 107 ? -0.221 -5.074 3.537 1.00 98.25 107 TYR A CA 1
ATOM 883 C C . TYR A 1 107 ? 0.266 -6.501 3.772 1.00 98.25 107 TYR A C 1
ATOM 885 O O . TYR A 1 107 ? -0.540 -7.432 3.794 1.00 98.25 107 TYR A O 1
ATOM 893 N N . SER A 1 108 ? 1.567 -6.662 4.016 1.00 98.19 108 SER A N 1
ATOM 894 C CA . SER A 1 108 ? 2.163 -7.969 4.273 1.00 98.19 108 SER A CA 1
ATOM 895 C C . SER A 1 108 ? 1.638 -8.600 5.564 1.00 98.19 108 SER A C 1
ATOM 897 O O . SER A 1 108 ? 1.279 -9.778 5.554 1.00 98.19 108 SER A O 1
ATOM 899 N N . ALA A 1 109 ? 1.524 -7.814 6.640 1.00 97.88 109 ALA A N 1
ATOM 900 C CA . ALA A 1 109 ? 0.947 -8.218 7.925 1.00 97.88 109 ALA A CA 1
ATOM 901 C C . ALA A 1 109 ? -0.528 -8.635 7.805 1.00 97.88 109 ALA A C 1
ATOM 903 O O . ALA A 1 109 ? -0.947 -9.627 8.393 1.00 97.88 109 ALA A O 1
ATOM 904 N N . LEU A 1 110 ? -1.305 -7.932 6.976 1.00 97.25 110 LEU A N 1
ATOM 905 C CA . LEU A 1 110 ? -2.695 -8.282 6.668 1.00 97.25 110 LEU A CA 1
ATOM 906 C C . LEU A 1 110 ? -2.841 -9.486 5.717 1.00 97.25 110 LEU A C 1
ATOM 908 O O . LEU A 1 110 ? -3.965 -9.907 5.444 1.00 97.25 110 LEU A O 1
ATOM 912 N N . GLY A 1 111 ? -1.744 -10.036 5.184 1.00 96.69 111 GLY A N 1
ATOM 913 C CA . GLY A 1 111 ? -1.798 -11.132 4.210 1.00 96.69 111 GLY A CA 1
ATOM 914 C C . GLY A 1 111 ? -2.288 -10.705 2.816 1.00 96.69 111 GLY A C 1
ATOM 915 O O . GLY A 1 111 ? -2.753 -11.542 2.041 1.00 96.69 111 GLY A O 1
ATOM 916 N N . LEU A 1 112 ? -2.225 -9.411 2.488 1.00 97.12 112 LEU A N 1
ATOM 917 C CA . LEU A 1 112 ? -2.735 -8.868 1.232 1.00 97.12 112 LEU A CA 1
ATOM 918 C C . LEU A 1 112 ? -1.727 -8.980 0.089 1.00 97.12 112 LEU A C 1
ATOM 920 O O . LEU A 1 112 ? -0.527 -8.797 0.248 1.00 97.12 112 LEU A O 1
ATOM 924 N N . PHE A 1 113 ? -2.249 -9.211 -1.116 1.00 96.94 113 PHE A N 1
ATOM 925 C CA . PHE A 1 113 ? -1.467 -9.223 -2.357 1.00 96.94 113 PHE A CA 1
ATOM 926 C C . PHE A 1 113 ? -0.329 -10.260 -2.395 1.00 96.94 113 PHE A C 1
ATOM 928 O O . PHE A 1 113 ? 0.600 -10.128 -3.188 1.00 96.94 113 PHE A O 1
ATOM 935 N N . GLN A 1 114 ? -0.412 -11.315 -1.580 1.00 96.81 114 GLN A N 1
ATOM 936 C CA . GLN A 1 114 ? 0.580 -12.384 -1.571 1.00 96.81 114 GLN A CA 1
ATOM 937 C C . GLN A 1 114 ? 0.454 -13.303 -2.796 1.00 96.81 114 GLN A C 1
ATOM 939 O O . GLN A 1 114 ? -0.599 -13.900 -3.061 1.00 96.81 114 GLN A O 1
ATOM 944 N N . ASP A 1 115 ? 1.558 -13.435 -3.527 1.00 96.81 115 ASP A N 1
ATOM 945 C CA . ASP A 1 115 ? 1.687 -14.316 -4.683 1.00 96.81 115 ASP A CA 1
ATOM 946 C C . ASP A 1 115 ? 2.059 -15.755 -4.287 1.00 96.81 115 ASP A C 1
ATOM 948 O O . ASP A 1 115 ? 2.911 -15.994 -3.425 1.00 96.81 115 ASP A O 1
ATOM 952 N N . HIS A 1 116 ? 1.439 -16.719 -4.974 1.00 95.38 116 HIS A N 1
ATOM 953 C CA . HIS A 1 116 ? 1.761 -18.142 -4.881 1.00 95.38 116 HIS A CA 1
ATOM 954 C C . HIS A 1 116 ? 1.846 -18.737 -6.295 1.00 95.38 116 HIS A C 1
ATOM 956 O O . HIS A 1 116 ? 0.839 -18.713 -7.006 1.00 95.38 116 HIS A O 1
ATOM 962 N N . PRO A 1 117 ? 3.005 -19.283 -6.715 1.00 93.81 117 PRO A N 1
ATOM 963 C CA . PRO A 1 117 ? 4.292 -19.330 -6.004 1.00 93.81 117 PRO A CA 1
ATOM 964 C C . PRO A 1 117 ? 4.906 -17.935 -5.769 1.00 93.81 117 PRO A C 1
ATOM 966 O O . PRO A 1 117 ? 4.463 -16.949 -6.355 1.00 93.81 117 PRO A O 1
ATOM 969 N N . ARG A 1 118 ? 5.930 -17.853 -4.903 1.00 95.00 118 ARG A N 1
ATOM 970 C CA . ARG A 1 118 ? 6.648 -16.592 -4.629 1.00 95.00 118 ARG A CA 1
ATOM 971 C C . ARG A 1 118 ? 7.190 -15.992 -5.931 1.00 95.00 118 ARG A C 1
ATOM 973 O O . ARG A 1 118 ? 7.665 -16.731 -6.793 1.00 95.00 118 ARG A O 1
ATOM 980 N N . LEU A 1 119 ? 7.159 -14.664 -6.045 1.00 96.00 119 LEU A N 1
ATOM 981 C CA . LEU A 1 119 ? 7.703 -13.963 -7.211 1.00 96.00 119 LEU A CA 1
ATOM 982 C C . LEU A 1 119 ? 9.206 -14.215 -7.361 1.00 96.00 119 LEU A C 1
ATOM 984 O O . LEU A 1 119 ? 9.916 -14.319 -6.367 1.00 96.00 119 LEU A O 1
ATOM 988 N N . THR A 1 120 ? 9.690 -14.299 -8.601 1.00 95.62 120 THR A N 1
ATOM 989 C CA . THR A 1 120 ? 11.107 -14.544 -8.907 1.00 95.62 120 THR A CA 1
ATOM 990 C C . THR A 1 120 ? 11.580 -13.644 -10.044 1.00 95.62 120 THR A C 1
ATOM 992 O O . THR A 1 120 ? 10.789 -13.202 -10.868 1.00 95.62 120 THR A O 1
ATOM 995 N N . GLY A 1 121 ? 12.885 -13.379 -10.116 1.00 93.69 121 GLY A N 1
ATOM 996 C CA . GLY A 1 121 ? 13.472 -12.551 -11.177 1.00 93.69 121 GLY A CA 1
ATOM 997 C C . GLY A 1 121 ? 13.684 -13.249 -12.520 1.00 93.69 121 GLY A C 1
ATOM 998 O O . GLY A 1 121 ? 14.082 -12.588 -13.472 1.00 93.69 121 GLY A O 1
ATOM 999 N N . SER A 1 122 ? 13.456 -14.563 -12.615 1.00 91.38 122 SER A N 1
ATOM 1000 C CA . SER A 1 122 ? 13.771 -15.336 -13.824 1.00 91.38 122 SER A CA 1
ATOM 1001 C C . SER A 1 122 ? 12.782 -15.086 -14.960 1.00 91.38 122 SER A C 1
ATOM 1003 O O . SER A 1 122 ? 13.182 -15.013 -16.120 1.00 91.38 122 SER A O 1
ATOM 1005 N N . VAL A 1 123 ? 11.494 -14.944 -14.638 1.00 91.56 123 VAL A N 1
ATOM 1006 C CA . VAL A 1 123 ? 10.422 -14.707 -15.607 1.00 91.56 123 VAL A CA 1
ATOM 1007 C C . VAL A 1 123 ? 9.440 -13.698 -15.034 1.00 91.56 123 VAL A C 1
ATOM 1009 O O . VAL A 1 123 ? 8.984 -13.826 -13.899 1.00 91.56 123 VAL A O 1
ATOM 1012 N N . ARG A 1 124 ? 9.056 -12.710 -15.848 1.00 94.25 124 ARG A N 1
ATOM 1013 C CA . ARG A 1 124 ? 8.010 -11.756 -15.476 1.00 94.25 124 ARG A CA 1
ATOM 1014 C C . ARG A 1 124 ? 6.667 -12.464 -15.303 1.00 94.25 124 ARG A C 1
ATOM 1016 O O . ARG A 1 124 ? 6.072 -12.925 -16.278 1.00 94.25 124 ARG A O 1
ATOM 1023 N N . VAL A 1 125 ? 6.134 -12.426 -14.085 1.00 96.12 125 VAL A N 1
ATOM 1024 C CA . VAL A 1 125 ? 4.763 -12.858 -13.785 1.00 96.12 125 VAL A CA 1
ATOM 1025 C C . VAL A 1 125 ? 3.795 -11.726 -14.135 1.00 96.12 125 VAL A C 1
ATOM 1027 O O . VAL A 1 125 ? 3.710 -10.708 -13.441 1.00 96.12 125 VAL A O 1
ATOM 1030 N N . LYS A 1 126 ? 3.081 -11.877 -15.257 1.00 94.50 126 LYS A N 1
ATOM 1031 C CA . LYS A 1 126 ? 2.181 -10.834 -15.772 1.00 94.50 126 LYS A CA 1
ATOM 1032 C C . LYS A 1 126 ? 1.017 -10.553 -14.831 1.00 94.50 126 LYS A C 1
ATOM 1034 O O . LYS A 1 126 ? 0.760 -9.379 -14.609 1.00 94.50 126 LYS A O 1
ATOM 1039 N N . ASP A 1 127 ? 0.415 -11.588 -14.244 1.00 95.44 127 ASP A N 1
ATOM 1040 C CA . ASP A 1 127 ? -0.798 -11.507 -13.412 1.00 95.44 127 ASP A CA 1
ATOM 1041 C C . ASP A 1 127 ? -0.515 -11.561 -11.905 1.00 95.44 127 ASP A C 1
ATOM 1043 O O . ASP A 1 127 ? -1.355 -11.974 -11.111 1.00 95.44 127 ASP A O 1
ATOM 1047 N N . ARG A 1 128 ? 0.681 -11.117 -11.503 1.00 97.06 128 ARG A N 1
ATOM 1048 C CA . ARG A 1 128 ? 1.067 -11.006 -10.091 1.00 97.06 128 ARG A CA 1
ATOM 1049 C C . ARG A 1 128 ? 0.108 -10.108 -9.311 1.00 97.06 128 ARG A C 1
ATOM 1051 O O . ARG A 1 128 ? -0.370 -9.097 -9.847 1.00 97.06 128 ARG A O 1
ATOM 1058 N N . LYS A 1 129 ? -0.097 -10.446 -8.043 1.00 97.62 129 LYS A N 1
ATOM 1059 C CA . LYS A 1 129 ? -0.864 -9.657 -7.079 1.00 97.62 129 LYS A CA 1
ATOM 1060 C C . LYS A 1 129 ? -0.029 -8.519 -6.496 1.00 97.62 129 LYS A C 1
ATOM 1062 O O . LYS A 1 129 ? -0.557 -7.417 -6.346 1.00 97.62 129 LYS A O 1
ATOM 1067 N N . TRP A 1 130 ? 1.256 -8.750 -6.218 1.00 97.94 130 TRP A N 1
ATOM 1068 C CA . TRP A 1 130 ? 2.164 -7.721 -5.712 1.00 97.94 130 TRP A CA 1
ATOM 1069 C C . TRP A 1 130 ? 2.596 -6.763 -6.831 1.00 97.94 130 TRP A C 1
ATOM 1071 O O . TRP A 1 130 ? 3.450 -7.092 -7.660 1.00 97.94 130 TRP A O 1
ATOM 1081 N N . ARG A 1 131 ? 1.971 -5.579 -6.866 1.00 97.62 131 ARG A N 1
ATOM 1082 C CA . ARG A 1 131 ? 2.258 -4.492 -7.817 1.00 97.62 131 ARG A CA 1
ATOM 1083 C C . ARG A 1 131 ? 2.305 -3.149 -7.097 1.00 97.62 131 ARG A C 1
ATOM 1085 O O . ARG A 1 131 ? 1.260 -2.575 -6.791 1.00 97.62 131 ARG A O 1
ATOM 1092 N N . THR A 1 132 ? 3.499 -2.634 -6.832 1.00 96.31 132 THR A N 1
ATOM 1093 C CA . THR A 1 132 ? 3.682 -1.390 -6.066 1.00 96.31 132 THR A CA 1
ATOM 1094 C C . THR A 1 132 ? 3.144 -0.174 -6.808 1.00 96.31 132 THR A C 1
ATOM 1096 O O . THR A 1 132 ? 2.607 0.734 -6.188 1.00 96.31 132 THR A O 1
ATOM 1099 N N . SER A 1 133 ? 3.151 -0.193 -8.141 1.00 94.94 133 SER A N 1
ATOM 1100 C CA . SER A 1 133 ? 2.534 0.851 -8.970 1.00 94.94 133 SER A CA 1
ATOM 1101 C C . SER A 1 133 ? 1.032 1.050 -8.718 1.00 94.94 133 SER A C 1
ATOM 1103 O O . SER A 1 133 ? 0.528 2.147 -8.954 1.00 94.94 133 SER A O 1
ATOM 1105 N N . LEU A 1 134 ? 0.326 0.013 -8.250 1.00 95.62 134 LEU A N 1
ATOM 1106 C CA . LEU A 1 134 ? -1.102 0.060 -7.920 1.00 95.62 134 LEU A CA 1
ATOM 1107 C C . LEU A 1 134 ? -1.345 0.267 -6.423 1.00 95.62 134 LEU A C 1
ATOM 1109 O O . LEU A 1 134 ? -2.283 0.967 -6.049 1.00 95.62 134 LEU A O 1
ATOM 1113 N N . HIS A 1 135 ? -0.517 -0.350 -5.578 1.00 94.81 135 HIS A N 1
ATOM 1114 C CA . HIS A 1 135 ? -0.764 -0.422 -4.133 1.00 94.81 135 HIS A CA 1
ATOM 1115 C C . HIS A 1 135 ? -0.042 0.666 -3.343 1.00 94.81 135 HIS A C 1
ATOM 1117 O O . HIS A 1 135 ? -0.589 1.171 -2.363 1.00 94.81 135 HIS A O 1
ATOM 1123 N N . THR A 1 136 ? 1.160 1.039 -3.779 1.00 97.19 136 THR A N 1
ATOM 1124 C CA . THR A 1 136 ? 2.027 2.050 -3.161 1.00 97.19 136 THR A CA 1
ATOM 1125 C C . THR A 1 136 ? 2.556 3.084 -4.172 1.00 97.19 136 THR A C 1
ATOM 1127 O O . THR A 1 136 ? 3.764 3.329 -4.236 1.00 97.19 136 THR A O 1
ATOM 1130 N N . PRO A 1 137 ? 1.685 3.733 -4.980 1.00 95.56 137 PRO A N 1
ATOM 1131 C CA . PRO A 1 137 ? 2.099 4.871 -5.801 1.00 95.56 137 PRO A CA 1
ATOM 1132 C C . PRO A 1 137 ? 2.554 6.064 -4.939 1.00 95.56 137 PRO A C 1
ATOM 1134 O O . PRO A 1 137 ? 2.451 6.066 -3.711 1.00 95.56 137 PRO A O 1
ATOM 1137 N N . PHE A 1 138 ? 3.036 7.134 -5.580 1.00 93.75 138 PHE A N 1
ATOM 1138 C CA . PHE A 1 138 ? 3.252 8.392 -4.861 1.00 93.75 138 PHE A CA 1
ATOM 1139 C C . PHE A 1 138 ? 1.956 8.858 -4.188 1.00 93.75 138 PHE A C 1
ATOM 1141 O O . PHE A 1 138 ? 0.899 8.827 -4.812 1.00 93.75 138 PHE A O 1
ATOM 1148 N N . ALA A 1 139 ? 2.073 9.299 -2.932 1.00 94.12 139 ALA A N 1
ATOM 1149 C CA . ALA A 1 139 ? 0.948 9.675 -2.071 1.00 94.12 139 ALA A CA 1
ATOM 1150 C C . ALA A 1 139 ? -0.055 8.536 -1.782 1.00 94.12 139 ALA A C 1
ATOM 1152 O O . ALA A 1 139 ? -1.213 8.801 -1.457 1.00 94.12 139 ALA A O 1
ATOM 1153 N N . ALA A 1 140 ? 0.393 7.277 -1.856 1.00 97.31 140 ALA A N 1
ATOM 1154 C CA . ALA A 1 140 ? -0.408 6.139 -1.426 1.00 97.31 140 ALA A CA 1
ATOM 1155 C C . ALA A 1 140 ? -0.926 6.309 0.005 1.00 97.31 140 ALA A C 1
ATOM 1157 O O . ALA A 1 140 ? -0.231 6.831 0.881 1.00 97.31 140 ALA A O 1
ATOM 1158 N N . ASN A 1 141 ? -2.142 5.829 0.241 1.00 97.19 141 ASN A N 1
ATOM 1159 C CA . ASN A 1 141 ? -2.810 5.955 1.527 1.00 97.19 141 ASN A CA 1
ATOM 1160 C C . ASN A 1 141 ? -3.675 4.736 1.844 1.00 97.19 141 ASN A C 1
ATOM 1162 O O . ASN A 1 141 ? -4.207 4.059 0.963 1.00 97.19 141 ASN A O 1
ATOM 1166 N N . ILE A 1 142 ? -3.817 4.492 3.145 1.00 97.81 142 ILE A N 1
ATOM 1167 C CA . ILE A 1 142 ? -4.787 3.564 3.713 1.00 97.81 142 ILE A CA 1
ATOM 1168 C C . ILE A 1 142 ? -5.689 4.395 4.617 1.00 97.81 142 ILE A C 1
ATOM 1170 O O . ILE A 1 142 ? -5.207 5.028 5.557 1.00 97.81 142 ILE A O 1
ATOM 1174 N N . ILE A 1 143 ? -6.992 4.375 4.355 1.00 97.81 143 ILE A N 1
ATOM 1175 C CA . ILE A 1 143 ? -7.988 5.027 5.207 1.00 97.81 143 ILE A CA 1
ATOM 1176 C C . ILE A 1 143 ? -8.843 3.935 5.829 1.00 97.81 143 ILE A C 1
ATOM 1178 O O . ILE A 1 143 ? -9.354 3.057 5.136 1.00 97.81 143 ILE A O 1
ATOM 1182 N N . VAL A 1 144 ? -9.017 3.993 7.145 1.00 97.81 144 VAL A N 1
ATOM 1183 C CA . VAL A 1 144 ? -9.891 3.071 7.865 1.00 97.81 144 VAL A CA 1
ATOM 1184 C C . VAL A 1 144 ? -10.904 3.888 8.649 1.00 97.81 144 VAL A C 1
ATOM 1186 O O . VAL A 1 144 ? -10.533 4.769 9.421 1.00 97.81 144 VAL A O 1
ATOM 1189 N N . VAL A 1 145 ? -12.191 3.615 8.439 1.00 96.94 145 VAL A N 1
ATOM 1190 C CA . VAL A 1 145 ? -13.291 4.393 9.019 1.00 96.94 145 VAL A CA 1
ATOM 1191 C C . VAL A 1 145 ? -14.126 3.508 9.930 1.00 96.94 145 VAL A C 1
ATOM 1193 O O . VAL A 1 145 ? -14.746 2.543 9.477 1.00 96.94 145 VAL A O 1
ATOM 1196 N N . LEU A 1 146 ? -14.181 3.870 11.211 1.00 95.69 146 LEU A N 1
ATOM 1197 C CA . LEU A 1 146 ? -15.109 3.298 12.179 1.00 95.69 146 LEU A CA 1
ATOM 1198 C C . LEU A 1 146 ? -16.437 4.063 12.134 1.00 95.69 146 LEU A C 1
ATOM 1200 O O . LEU A 1 146 ? -16.520 5.235 12.495 1.00 95.69 146 LEU A O 1
ATOM 1204 N N . ASN A 1 147 ? -17.495 3.378 11.721 1.00 92.75 147 ASN A N 1
ATOM 1205 C CA . ASN A 1 147 ? -18.848 3.904 11.637 1.00 92.75 147 ASN A CA 1
ATOM 1206 C C . ASN A 1 147 ? -19.693 3.403 12.810 1.00 92.75 147 ASN A C 1
ATOM 1208 O O . ASN A 1 147 ? -19.622 2.228 13.176 1.00 92.75 147 ASN A O 1
ATOM 1212 N N . ARG A 1 148 ? -20.545 4.280 13.352 1.00 89.81 148 ARG A N 1
ATOM 1213 C CA . ARG A 1 148 ? -21.580 3.929 14.333 1.00 89.81 148 ARG A CA 1
ATOM 1214 C C . ARG A 1 148 ? -22.940 3.913 13.643 1.00 89.81 148 ARG A C 1
ATOM 1216 O O . ARG A 1 148 ? -23.445 4.964 13.258 1.00 89.81 148 ARG A O 1
ATOM 1223 N N . CYS A 1 149 ? -23.534 2.737 13.507 1.00 85.81 149 CYS A N 1
ATOM 1224 C CA . CYS A 1 149 ? -24.853 2.554 12.919 1.00 85.81 149 CYS A CA 1
ATOM 1225 C C . CYS A 1 149 ? -25.944 2.777 13.978 1.00 85.81 149 CYS A C 1
ATOM 1227 O O . CYS A 1 149 ? -25.847 2.276 15.098 1.00 85.81 149 CYS A O 1
ATOM 1229 N N . SER A 1 150 ? -26.989 3.526 13.627 1.00 72.94 150 SER A N 1
ATOM 1230 C CA . SER A 1 150 ? -28.226 3.613 14.405 1.00 72.94 150 SER A CA 1
ATOM 1231 C C . SER A 1 150 ? -29.160 2.490 13.962 1.00 72.94 150 SER A C 1
ATOM 1233 O O . SER A 1 150 ? -29.749 2.572 12.887 1.00 72.94 150 SER A O 1
ATOM 1235 N N . THR A 1 151 ? -29.276 1.427 14.751 1.00 63.31 151 THR A N 1
ATOM 1236 C CA . THR A 1 151 ? -30.330 0.422 14.567 1.00 63.31 151 THR A CA 1
ATOM 1237 C C . THR A 1 151 ? -31.477 0.734 15.524 1.00 63.31 151 THR A C 1
ATOM 1239 O O . THR A 1 151 ? -31.241 0.935 16.711 1.00 63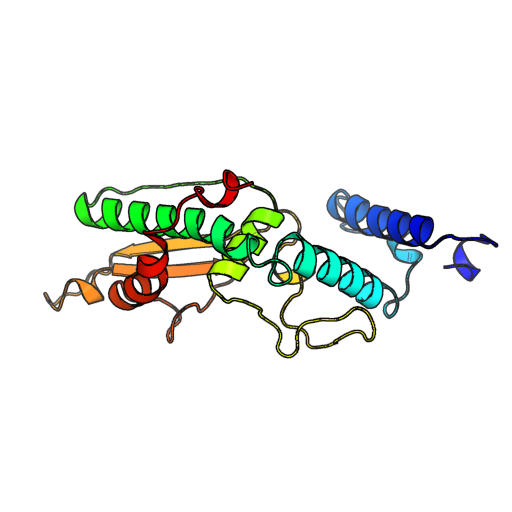.31 151 THR A O 1
ATOM 1242 N N . GLU A 1 152 ? -32.713 0.774 15.017 1.00 55.25 152 GLU A N 1
ATOM 1243 C CA . GLU A 1 152 ? -33.937 1.027 15.808 1.00 55.25 152 GLU A CA 1
ATOM 1244 C C . GLU A 1 152 ? -34.250 -0.090 16.822 1.00 55.25 152 GLU A C 1
ATOM 1246 O O . GLU A 1 152 ? -35.089 0.071 17.701 1.00 55.25 152 GLU A O 1
ATOM 1251 N N . THR A 1 153 ? -33.533 -1.210 16.748 1.00 57.00 153 THR A N 1
ATOM 1252 C CA . THR A 1 153 ? -33.598 -2.325 17.695 1.00 57.00 153 THR A CA 1
ATOM 1253 C C . THR A 1 153 ? -32.259 -2.504 18.406 1.00 57.00 153 THR A C 1
ATOM 1255 O O . THR A 1 153 ? -31.212 -2.511 17.753 1.00 57.00 153 THR A O 1
ATOM 1258 N N . GLU A 1 154 ? -32.300 -2.712 19.729 1.00 52.12 154 GLU A N 1
ATOM 1259 C CA . GLU A 1 154 ? -31.192 -3.008 20.668 1.00 52.12 154 GLU A CA 1
ATOM 1260 C C . GLU A 1 154 ? -30.434 -4.328 20.371 1.00 52.12 154 GLU A C 1
ATOM 1262 O O . GLU A 1 154 ? -29.908 -4.999 21.259 1.00 52.12 154 GLU A O 1
ATOM 1267 N N . ALA A 1 155 ? -30.374 -4.756 19.112 1.00 50.94 155 ALA A N 1
ATOM 1268 C CA . ALA A 1 155 ? -29.771 -6.013 18.710 1.00 50.94 155 ALA A CA 1
ATOM 1269 C C . ALA A 1 155 ? -28.243 -5.878 18.598 1.00 50.94 155 ALA A C 1
ATOM 1271 O O . ALA A 1 155 ? -27.702 -5.614 17.530 1.00 50.94 155 ALA A O 1
ATOM 1272 N N . LEU A 1 156 ? -27.570 -6.160 19.720 1.00 58.09 156 LEU A N 1
ATOM 1273 C CA . LEU A 1 156 ? -26.176 -6.610 19.838 1.00 58.09 156 LEU A CA 1
ATOM 1274 C C . LEU A 1 156 ? -25.112 -5.564 19.454 1.00 58.09 156 LEU A C 1
ATOM 1276 O O . LEU A 1 156 ? -25.007 -5.122 18.315 1.00 58.09 156 LEU A O 1
ATOM 1280 N N . VAL A 1 157 ? -24.211 -5.251 20.392 1.00 56.59 157 VAL A N 1
ATOM 1281 C CA . VAL A 1 157 ? -23.031 -4.374 20.201 1.00 56.59 157 VAL A CA 1
ATOM 1282 C C . VAL A 1 157 ? -22.253 -4.683 18.906 1.00 56.59 157 VAL A C 1
ATOM 1284 O O . VAL A 1 157 ? -21.740 -3.767 18.264 1.00 56.59 157 VAL A O 1
ATOM 1287 N N . ASN A 1 158 ? -22.253 -5.947 18.465 1.00 57.00 158 ASN A N 1
ATOM 1288 C CA . ASN A 1 158 ? -21.634 -6.407 17.218 1.00 57.00 158 ASN A CA 1
ATOM 1289 C C . ASN A 1 158 ? -22.209 -5.767 15.940 1.00 57.00 158 ASN A C 1
ATOM 1291 O O . ASN A 1 158 ? -21.504 -5.703 14.938 1.00 57.00 158 ASN A O 1
ATOM 1295 N N . GLN A 1 159 ? -23.458 -5.291 15.947 1.00 66.88 159 GLN A N 1
ATOM 1296 C CA . GLN A 1 159 ? -24.083 -4.628 14.793 1.00 66.88 159 GLN A CA 1
ATOM 1297 C C . GLN A 1 159 ? -23.980 -3.098 14.848 1.00 66.88 159 GLN A C 1
ATOM 1299 O O . GLN A 1 159 ? -24.152 -2.435 13.824 1.00 66.88 159 GLN A O 1
ATOM 1304 N N . LYS A 1 160 ? -23.666 -2.535 16.024 1.00 83.00 160 LYS A N 1
ATOM 1305 C CA . LYS A 1 160 ? -23.590 -1.085 16.254 1.00 83.00 160 LYS A CA 1
ATOM 1306 C C . LYS A 1 160 ? -22.395 -0.440 15.555 1.00 83.00 160 LYS A C 1
ATOM 1308 O O . LYS A 1 160 ? -22.493 0.712 15.138 1.00 83.00 160 LYS A O 1
ATOM 1313 N N . TYR A 1 161 ? -21.280 -1.157 15.434 1.00 91.19 161 TYR A N 1
ATOM 1314 C CA . TYR A 1 161 ? -20.051 -0.632 14.846 1.00 91.19 161 TYR A CA 1
ATOM 1315 C C . TYR A 1 161 ? -19.644 -1.409 13.602 1.00 91.19 161 TYR A C 1
ATOM 1317 O O . TYR A 1 161 ? -19.653 -2.641 13.580 1.00 91.19 161 TYR A O 1
ATOM 1325 N N . ARG A 1 162 ? -19.263 -0.666 12.563 1.00 93.31 162 ARG A N 1
ATOM 1326 C CA . ARG A 1 162 ? -18.764 -1.213 11.302 1.00 93.31 162 ARG A CA 1
ATOM 1327 C C . ARG A 1 162 ? -17.495 -0.510 10.873 1.00 93.31 162 ARG A C 1
ATOM 1329 O O . ARG A 1 162 ? -17.394 0.705 11.000 1.00 93.31 162 ARG A O 1
ATOM 1336 N N . VAL A 1 163 ? -16.563 -1.266 10.314 1.00 95.75 163 VAL A N 1
ATOM 1337 C CA . VAL A 1 163 ? -15.284 -0.753 9.829 1.00 95.75 163 VAL A CA 1
ATOM 1338 C C . VAL A 1 163 ? -15.218 -0.861 8.310 1.00 95.75 163 VAL A C 1
ATOM 1340 O O . VAL A 1 163 ? -15.537 -1.903 7.734 1.00 95.75 163 VAL A O 1
ATOM 1343 N N . GLN A 1 164 ? -14.813 0.229 7.666 1.00 96.56 164 GLN A N 1
ATOM 1344 C CA . GLN A 1 164 ? -14.555 0.315 6.230 1.00 96.56 164 GLN A CA 1
ATOM 1345 C C . GLN A 1 164 ? -13.073 0.567 5.988 1.00 96.56 164 GLN A C 1
ATOM 1347 O O . GLN A 1 164 ? -12.468 1.357 6.709 1.00 96.56 164 GLN A O 1
ATOM 1352 N N . PHE A 1 165 ? -12.513 -0.085 4.974 1.00 97.38 165 PHE A N 1
ATOM 1353 C CA . PHE A 1 165 ? -11.133 0.105 4.542 1.00 97.38 165 PHE A CA 1
ATOM 1354 C C . PHE A 1 165 ? -11.128 0.728 3.154 1.00 97.38 165 PHE A C 1
ATOM 1356 O O . PHE A 1 165 ? -11.945 0.371 2.306 1.00 97.38 165 PHE A O 1
ATOM 1363 N N . PHE A 1 166 ? -10.178 1.618 2.915 1.00 97.38 166 PHE A N 1
ATOM 1364 C CA . PHE A 1 166 ? -9.894 2.183 1.610 1.00 97.38 166 PHE A CA 1
ATOM 1365 C C . PHE A 1 166 ? -8.392 2.096 1.365 1.00 97.38 166 PHE A C 1
ATOM 1367 O O . PHE A 1 166 ? -7.601 2.408 2.256 1.00 97.38 166 PHE A O 1
ATOM 1374 N N . ILE A 1 167 ? -8.013 1.670 0.165 1.00 97.12 167 ILE A N 1
ATOM 1375 C CA . ILE A 1 167 ? -6.633 1.690 -0.323 1.00 97.12 167 ILE A CA 1
ATOM 1376 C C . ILE A 1 167 ? -6.612 2.624 -1.522 1.00 97.12 167 ILE A C 1
ATOM 1378 O O . ILE A 1 167 ? -7.338 2.377 -2.485 1.00 97.12 167 ILE A O 1
ATOM 1382 N N . ASN A 1 168 ? -5.797 3.678 -1.456 1.00 97.00 168 ASN A N 1
ATOM 1383 C CA . ASN A 1 168 ? -5.724 4.716 -2.489 1.00 97.00 168 ASN A CA 1
ATOM 1384 C C . ASN A 1 168 ? -7.133 5.207 -2.866 1.00 97.00 168 ASN A C 1
ATOM 1386 O O . ASN A 1 168 ? -7.556 5.109 -4.017 1.00 97.00 168 ASN A O 1
ATOM 1390 N N . GLU A 1 169 ? -7.890 5.633 -1.843 1.00 95.88 169 GLU A N 1
ATOM 1391 C CA . GLU A 1 169 ? -9.262 6.157 -1.948 1.00 95.88 169 GLU A CA 1
ATOM 1392 C C . GLU A 1 169 ? -10.322 5.188 -2.509 1.00 95.88 169 GLU A C 1
ATOM 1394 O O . GLU A 1 169 ? -11.494 5.551 -2.637 1.00 95.88 169 GLU A O 1
ATOM 1399 N N . ILE A 1 170 ? -9.961 3.937 -2.799 1.00 95.44 170 ILE A N 1
ATOM 1400 C CA . ILE A 1 170 ? -10.877 2.920 -3.318 1.00 95.44 170 ILE A CA 1
ATOM 1401 C C . ILE A 1 170 ? -11.306 1.995 -2.180 1.00 95.44 170 ILE A C 1
ATOM 1403 O O . ILE A 1 170 ? -10.466 1.481 -1.442 1.00 95.44 170 ILE A O 1
ATOM 1407 N N . GLU A 1 171 ? -12.618 1.762 -2.059 1.00 95.50 171 GLU A N 1
ATOM 1408 C CA . GLU A 1 171 ? -13.199 0.828 -1.084 1.00 95.50 171 GLU A CA 1
ATOM 1409 C C . GLU A 1 171 ? -12.533 -0.551 -1.216 1.00 95.50 171 GLU A C 1
ATOM 1411 O O . GLU A 1 171 ? -12.602 -1.200 -2.262 1.00 95.50 171 GLU A O 1
ATOM 1416 N N . PHE A 1 172 ? -11.882 -0.995 -0.141 1.00 95.12 172 PHE A N 1
ATOM 1417 C CA . PHE A 1 172 ? -11.163 -2.257 -0.083 1.00 95.12 172 PHE A CA 1
ATOM 1418 C C . PHE A 1 172 ? -11.904 -3.2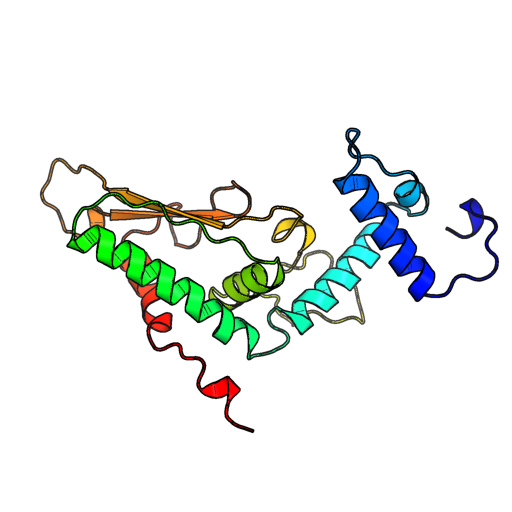60 0.797 1.00 95.12 172 PHE A C 1
ATOM 1420 O O . PHE A 1 172 ? -12.148 -3.044 1.986 1.00 95.12 172 PHE A O 1
ATOM 1427 N N . GLN A 1 173 ? -12.230 -4.406 0.210 1.00 93.69 173 GLN A N 1
ATOM 1428 C CA . GLN A 1 173 ? -12.957 -5.463 0.892 1.00 93.69 173 GLN A CA 1
ATOM 1429 C C . GLN A 1 173 ? -11.999 -6.364 1.692 1.00 93.69 173 GLN A C 1
ATOM 1431 O O . GLN A 1 173 ? -11.498 -7.366 1.187 1.00 93.69 173 GLN A O 1
ATOM 1436 N N . LEU A 1 174 ? -11.760 -6.020 2.963 1.00 92.81 174 LEU A N 1
ATOM 1437 C CA . LEU A 1 174 ? -10.948 -6.844 3.875 1.00 92.81 174 LEU A CA 1
ATOM 1438 C C . LEU A 1 174 ? -11.724 -8.040 4.472 1.00 92.81 174 LEU A C 1
ATOM 1440 O O . LEU A 1 174 ? -11.125 -9.050 4.855 1.00 92.81 174 LEU A O 1
ATOM 1444 N N . CYS A 1 175 ? -13.048 -7.920 4.586 1.00 89.56 175 CYS A N 1
ATOM 1445 C CA . CYS A 1 175 ? -13.953 -8.928 5.149 1.00 89.56 175 CYS A CA 1
ATOM 1446 C C . CYS A 1 175 ? -14.879 -9.521 4.073 1.00 89.56 175 CYS A C 1
ATOM 1448 O O . CYS A 1 175 ? -14.919 -9.046 2.943 1.00 89.56 175 CYS A O 1
ATOM 1450 N N . ASP A 1 176 ? -15.683 -10.531 4.418 1.00 82.75 176 ASP A N 1
ATOM 1451 C CA . ASP A 1 176 ? -16.612 -11.181 3.470 1.00 82.75 176 ASP A CA 1
ATOM 1452 C C . ASP A 1 176 ? -17.648 -10.218 2.866 1.00 82.75 176 ASP A C 1
ATOM 1454 O O . ASP A 1 176 ? -18.227 -10.476 1.811 1.00 82.75 176 ASP A O 1
ATOM 1458 N N . LYS A 1 177 ? -17.871 -9.081 3.528 1.00 81.69 177 LYS A N 1
ATOM 1459 C CA . LYS A 1 177 ? -18.696 -7.967 3.059 1.00 81.69 177 LYS A CA 1
ATOM 1460 C C . LYS A 1 177 ? -17.831 -6.719 2.896 1.00 81.69 177 LYS A C 1
ATOM 1462 O O . LYS A 1 177 ? -16.780 -6.600 3.521 1.00 81.69 177 LYS A O 1
ATOM 1467 N N . LYS A 1 178 ? -18.342 -5.745 2.137 1.00 83.12 178 LYS A N 1
ATOM 1468 C CA . LYS A 1 178 ? -17.731 -4.414 1.945 1.00 83.12 178 LYS A CA 1
ATOM 1469 C C . LYS A 1 178 ? -17.280 -3.740 3.244 1.00 83.12 178 LYS A C 1
ATOM 1471 O O . LYS A 1 178 ? -16.229 -3.119 3.302 1.00 83.12 178 LYS A O 1
ATOM 1476 N N . THR A 1 179 ? -18.079 -3.894 4.296 1.00 90.88 179 THR A N 1
ATOM 1477 C CA . THR A 1 179 ? -17.760 -3.420 5.643 1.00 90.88 179 THR A CA 1
ATOM 1478 C C . THR A 1 179 ? -17.555 -4.612 6.566 1.00 90.88 179 THR A C 1
ATOM 1480 O O . THR A 1 179 ? -18.388 -5.523 6.563 1.00 90.88 179 THR A O 1
ATOM 1483 N N . CYS A 1 180 ? -16.543 -4.566 7.422 1.00 93.12 180 CYS A N 1
ATOM 1484 C CA . CYS A 1 180 ? -16.421 -5.487 8.545 1.00 93.12 180 CYS A CA 1
ATOM 1485 C C . CYS A 1 180 ? -17.416 -5.084 9.642 1.00 93.12 180 CYS A C 1
ATOM 1487 O O . CYS A 1 180 ? -17.510 -3.901 9.975 1.00 93.12 180 CYS A O 1
ATOM 1489 N N . ASP A 1 181 ? -18.150 -6.033 10.223 1.00 92.25 181 ASP A N 1
ATOM 1490 C CA . ASP A 1 181 ? -18.713 -5.801 11.557 1.00 92.25 181 ASP A CA 1
ATOM 1491 C C . ASP A 1 181 ? -17.588 -5.783 12.603 1.00 92.25 181 ASP A C 1
ATOM 1493 O O . ASP A 1 181 ? -16.453 -6.185 12.319 1.00 92.25 181 ASP A O 1
ATOM 1497 N N . TRP A 1 182 ? -17.883 -5.268 13.801 1.00 92.88 182 TRP A N 1
ATOM 1498 C CA . TRP A 1 182 ? -16.861 -5.133 14.839 1.00 92.88 182 TRP A CA 1
ATOM 1499 C C . TRP A 1 182 ? -16.198 -6.471 15.158 1.00 92.88 182 TRP A C 1
ATOM 1501 O O . TRP A 1 182 ? -14.977 -6.547 15.205 1.00 92.88 182 TRP A O 1
ATOM 1511 N N . LYS A 1 183 ? -16.981 -7.548 15.278 1.00 91.69 183 LYS A N 1
ATOM 1512 C CA . LYS A 1 183 ? -16.460 -8.877 15.604 1.00 91.69 183 LYS A CA 1
ATOM 1513 C C . LYS A 1 183 ? -15.477 -9.392 14.545 1.00 91.69 183 LYS A C 1
ATOM 1515 O O . LYS A 1 183 ? -14.386 -9.829 14.895 1.00 91.69 183 LYS A O 1
ATOM 1520 N N . SER A 1 184 ? -15.813 -9.263 13.264 1.00 93.56 184 SER A N 1
ATOM 1521 C CA . SER A 1 184 ? -14.942 -9.655 12.149 1.00 93.56 184 SER A CA 1
ATOM 1522 C C . SER A 1 184 ? -13.655 -8.828 12.104 1.00 93.56 184 SER A C 1
ATOM 1524 O O . SER A 1 184 ? -12.589 -9.348 11.778 1.00 93.56 184 SER A O 1
ATOM 1526 N N . PHE A 1 185 ? -13.742 -7.533 12.427 1.00 94.88 185 PHE A N 1
ATOM 1527 C CA . PHE A 1 185 ? -12.573 -6.663 12.552 1.00 94.88 185 PHE A CA 1
ATOM 1528 C C . PHE A 1 185 ? -11.684 -7.088 13.727 1.00 94.88 185 PHE A C 1
ATOM 1530 O O . PHE A 1 185 ? -10.474 -7.231 13.559 1.00 94.88 185 PHE A O 1
ATOM 1537 N N . GLU A 1 186 ? -12.275 -7.353 14.896 1.00 95.06 186 GLU A N 1
ATOM 1538 C CA . GLU A 1 186 ? -11.548 -7.849 16.063 1.00 95.06 186 GLU A CA 1
ATOM 1539 C C . GLU A 1 186 ? -10.841 -9.172 15.766 1.00 95.06 186 GLU A C 1
ATOM 1541 O O . GLU A 1 186 ? -9.667 -9.314 16.091 1.00 95.06 186 GLU A O 1
ATOM 1546 N N . ASP A 1 187 ? -11.521 -10.124 15.129 1.00 94.44 187 ASP A N 1
ATOM 1547 C CA . ASP A 1 187 ? -10.956 -11.444 14.837 1.00 94.44 187 ASP A CA 1
ATOM 1548 C C . ASP A 1 187 ? -9.742 -11.359 13.900 1.00 94.44 187 ASP A C 1
ATOM 1550 O O . ASP A 1 187 ? -8.806 -12.147 14.029 1.00 94.44 187 ASP A O 1
ATOM 1554 N N . LYS A 1 188 ? -9.713 -10.363 13.005 1.00 95.25 188 LYS A N 1
ATOM 1555 C CA . LYS A 1 188 ? -8.566 -10.107 12.125 1.00 95.25 188 LYS A CA 1
ATOM 1556 C C . LYS A 1 188 ? -7.415 -9.386 12.822 1.00 95.25 188 LYS A C 1
ATOM 1558 O O . LYS A 1 188 ? -6.269 -9.660 12.485 1.00 95.25 188 LYS A O 1
ATOM 1563 N N . LEU A 1 189 ? -7.688 -8.453 13.740 1.00 96.19 189 LEU A N 1
ATOM 1564 C CA . LEU A 1 189 ? -6.661 -7.540 14.266 1.00 96.19 189 LEU A CA 1
ATOM 1565 C C . LEU A 1 189 ? -6.195 -7.845 15.696 1.00 96.19 189 LEU A C 1
ATOM 1567 O O . LEU A 1 189 ? -5.057 -7.525 16.035 1.00 96.19 189 LEU A O 1
ATOM 1571 N N . LYS A 1 190 ? -7.012 -8.505 16.528 1.00 95.38 190 LYS A N 1
ATOM 1572 C CA . LYS A 1 190 ? -6.601 -8.968 17.866 1.00 95.38 190 LYS A CA 1
ATOM 1573 C C . LYS A 1 190 ? -5.325 -9.818 17.859 1.00 95.38 190 LYS A C 1
ATOM 1575 O O . LYS A 1 190 ? -4.545 -9.644 18.797 1.00 95.38 190 LYS A O 1
ATOM 1580 N N . PRO A 1 191 ? -5.051 -10.679 16.852 1.00 95.94 191 PRO A N 1
ATOM 1581 C CA . PRO A 1 191 ? -3.784 -11.409 16.784 1.00 95.94 191 PRO A CA 1
ATOM 1582 C C . PRO A 1 191 ? -2.545 -10.504 16.864 1.00 95.94 191 PRO A C 1
ATOM 1584 O O . PRO A 1 191 ? -1.531 -10.911 17.426 1.00 95.94 191 PRO A O 1
ATOM 1587 N N . PHE A 1 192 ? -2.642 -9.256 16.395 1.00 96.50 192 PHE A N 1
ATOM 1588 C CA . PHE A 1 192 ? -1.536 -8.298 16.389 1.00 96.50 192 PHE A CA 1
ATOM 1589 C C . PHE A 1 192 ? -1.320 -7.585 17.733 1.00 96.50 192 PHE A C 1
ATOM 1591 O O . PHE A 1 192 ? -0.325 -6.883 17.899 1.00 96.50 192 PHE A O 1
ATOM 1598 N N . LEU A 1 193 ? -2.190 -7.755 18.733 1.00 96.50 193 LEU A N 1
ATOM 1599 C CA . LEU A 1 193 ? -2.037 -7.080 20.032 1.00 96.50 193 LEU A CA 1
ATOM 1600 C C . LEU A 1 193 ? -0.761 -7.484 20.782 1.00 96.50 193 LEU A C 1
ATOM 1602 O O . LEU A 1 193 ? -0.188 -6.673 21.516 1.00 96.50 193 LEU A O 1
ATOM 1606 N N . ASN A 1 194 ? -0.286 -8.705 20.548 1.00 93.44 194 ASN A N 1
ATOM 1607 C CA . ASN A 1 194 ? 0.922 -9.242 21.169 1.00 93.44 194 ASN A CA 1
ATOM 1608 C C . ASN A 1 194 ? 2.213 -8.846 20.434 1.00 93.44 194 ASN A C 1
ATOM 1610 O O . ASN A 1 194 ? 3.294 -9.239 20.860 1.00 93.44 194 ASN A O 1
ATOM 1614 N N . SER A 1 195 ? 2.119 -8.063 19.356 1.00 93.50 195 SER A N 1
ATOM 1615 C CA . SER A 1 195 ? 3.286 -7.635 18.581 1.00 93.50 195 SER A CA 1
ATOM 1616 C C . SER A 1 195 ? 4.202 -6.735 19.413 1.00 93.50 195 SER A C 1
ATOM 1618 O O . SER A 1 195 ? 3.733 -5.811 20.098 1.00 93.50 195 SER A O 1
ATOM 1620 N N . SER A 1 196 ? 5.506 -7.003 19.332 1.00 92.62 196 SER A N 1
ATOM 1621 C CA . SER A 1 196 ? 6.585 -6.265 19.995 1.00 92.62 196 SER A CA 1
ATOM 1622 C C . SER A 1 196 ? 7.800 -6.135 19.073 1.00 92.62 196 SER A C 1
ATOM 1624 O O . SER A 1 196 ? 7.894 -6.825 18.062 1.00 92.62 196 SER A O 1
ATOM 1626 N N . LEU A 1 197 ? 8.736 -5.251 19.425 1.00 91.62 197 LEU A N 1
ATOM 1627 C CA . LEU A 1 197 ? 10.004 -5.059 18.708 1.00 91.62 197 LEU A CA 1
ATOM 1628 C C . LEU A 1 197 ? 11.164 -5.868 19.309 1.00 91.62 197 LEU A C 1
ATOM 1630 O O . LEU A 1 197 ? 12.317 -5.638 18.953 1.00 91.62 197 LEU A O 1
ATOM 1634 N N . ASP A 1 198 ? 10.889 -6.824 20.200 1.00 90.19 198 ASP A N 1
ATOM 1635 C CA . ASP A 1 198 ? 11.937 -7.545 20.942 1.00 90.19 198 ASP A CA 1
ATOM 1636 C C . ASP A 1 198 ? 12.878 -8.330 20.011 1.00 90.19 198 ASP A C 1
ATOM 1638 O O . ASP A 1 198 ? 14.065 -8.490 20.290 1.00 90.19 198 ASP A O 1
ATOM 1642 N N . PHE A 1 199 ? 12.374 -8.742 18.843 1.00 86.56 199 PHE A N 1
ATOM 1643 C CA . PHE A 1 199 ? 13.157 -9.419 17.807 1.00 86.56 199 PHE A CA 1
ATOM 1644 C C . PHE A 1 199 ? 14.229 -8.532 17.148 1.00 86.56 199 PHE A C 1
ATOM 1646 O O . PHE A 1 199 ? 15.097 -9.056 16.455 1.00 86.56 199 PHE A O 1
ATOM 1653 N N . CYS A 1 200 ? 14.177 -7.205 17.316 1.00 83.62 200 CYS A N 1
ATOM 1654 C CA . CYS A 1 200 ? 15.185 -6.288 16.777 1.00 83.62 200 CYS A CA 1
ATOM 1655 C C . CYS A 1 200 ? 16.470 -6.250 17.621 1.00 83.62 200 CYS A C 1
ATOM 1657 O O . CYS A 1 200 ? 17.493 -5.777 17.133 1.00 83.62 200 CYS A O 1
ATOM 1659 N N . GLY A 1 201 ? 16.417 -6.707 18.878 1.00 75.81 201 GLY A N 1
ATOM 1660 C CA . GLY A 1 201 ? 17.538 -6.655 19.825 1.00 75.81 201 GLY A CA 1
ATOM 1661 C C . GLY A 1 201 ? 18.279 -7.981 20.006 1.00 75.81 201 GLY A C 1
ATOM 1662 O O . GLY A 1 201 ? 19.332 -8.010 20.636 1.00 75.81 201 GLY A O 1
ATOM 1663 N N . THR A 1 202 ? 17.747 -9.079 19.471 1.00 66.62 202 THR A N 1
ATOM 1664 C CA . THR A 1 202 ? 18.398 -10.392 19.503 1.00 66.62 202 THR A CA 1
ATOM 1665 C C . THR A 1 202 ? 19.417 -10.495 18.369 1.00 66.62 202 THR A C 1
ATOM 1667 O O . THR A 1 202 ? 19.050 -10.822 17.240 1.00 66.62 202 THR A O 1
ATOM 1670 N N . THR A 1 203 ? 20.674 -10.165 18.673 1.00 52.12 203 THR A N 1
ATOM 1671 C CA . THR A 1 203 ? 21.857 -10.480 17.850 1.00 52.12 203 THR A CA 1
ATOM 1672 C C . THR A 1 203 ? 22.296 -11.920 18.036 1.00 52.12 203 THR A C 1
ATOM 1674 O O . THR A 1 203 ? 22.359 -12.339 19.215 1.00 52.12 203 THR A O 1
#

Sequence (203 aa):
MKTRTNLTELSINNIISLYDLCRFYRGYSESNRSPWCALFTNDELPLLEYSKDLQHYYRNGYGNAINPKLGELVLKDLYQSFNNTIQTNDRSFIAYFSHDSLIEMVYSALGLFQDHPRLTGSVRVKDRKWRTSLHTPFAANIIVVLNRCSTETEALVNQKYRVQFFINEIEFQLCDKKTCDWKSFEDKLKPFLNSSLDFCGTT

Secondary structure (DSSP, 8-state):
-HHHH--S---HHHHHHHHHHHHHHHHH-TTS--GGGGGS-TTTHHHHHHHHHHHHHHHTSTTSTHHHHHHHHHHHHHHHHHHHHHHH-----------HHHHHHHHHHTTTT--SSPP-SSS--TT-S--HHHHS-TT--EEEEEEE---SS---HHHHEEEEEEETTEEE--SSSSSEEHHHHHHHHGGGGG--SGGGS--